Protein AF-V4CL55-F1 (afdb_monomer_lite)

pLDDT: mean 70.73, std 18.71, range [31.62, 97.62]

Secondary structure (DSSP, 8-state):
--------------------------------------------------HHHHHHHHHHHHHHHHHHHHHHHHHHHHHHHHHHHHHHHHHHHHHHHS---------S---HHHHHHHHHHHHHHHHHHHHTT-S-----------------------B-TTS-B--GGGS-SS-PPPHHHHHTTTSTT----GGG--HHHHHHHHHHHHT-TTS-HHHHHHHHHHHHHH-

Foldseek 3Di:
DDDDDDDDDDDDDDDDDDDDDDDDDDDDDDDDDDDDDDPDDPPPPPVPCDPVNVVVVVVVVVVVVVVVVVVVVVVVVVVVVVVVVVVVVVVVVVCVVPPDPPVPPPPPDDDPVNVVVVVVVVVVVVVVCVVVVVDDDDDDDDDDDDDDDDDDDPDPQPCDPVNDGQDPVNPPPDPDDALVNQCCVVPVVDPDDPVRQDPVSRVVSLVSVLPDPPDDPVRNVVSVVVVVVVD

Sequence (231 aa):
MPPKGRQNKRETSEVVEVSECSDDSLIVPLELEISIEDTENFVDDDDEITEEDMAAEIERNQIDVEHLQKQMRKSNLKKELMECRKRLEEMKILASTKGMPTISNVKSGLKLTDLRKMSQLGAEVDNRMTSIGLVDSDSDSDVSMSFEKDRSKTRPRISTKSGINARSSDMVVCPRRWPHASLHFQHASKNYNFADLPLNLFVAGELKILSNSETLSVERDGRLALLKKIV

Structure (mmCIF, N/CA/C/O backbone):
data_AF-V4CL55-F1
#
_entry.id   AF-V4CL55-F1
#
loop_
_atom_site.group_PDB
_atom_site.id
_atom_site.type_symbol
_atom_site.label_atom_id
_atom_site.label_alt_id
_atom_site.label_comp_id
_atom_site.label_asym_id
_atom_site.label_entity_id
_atom_site.label_seq_id
_atom_site.pdbx_PDB_ins_code
_atom_site.Cartn_x
_atom_site.Cartn_y
_atom_site.Cartn_z
_atom_site.occupancy
_atom_site.B_iso_or_equiv
_atom_site.auth_seq_id
_atom_site.auth_comp_id
_atom_site.auth_asym_id
_atom_site.auth_atom_id
_atom_site.pdbx_PDB_model_num
ATOM 1 N N . MET A 1 1 ? 21.971 17.738 58.416 1.00 40.00 1 MET A N 1
ATOM 2 C CA . MET A 1 1 ? 23.414 17.705 58.077 1.00 40.00 1 MET A CA 1
ATOM 3 C C . MET A 1 1 ? 23.597 16.929 56.772 1.00 40.00 1 MET A C 1
ATOM 5 O O . MET A 1 1 ? 22.914 15.923 56.626 1.00 40.00 1 MET A O 1
ATOM 9 N N . PRO A 1 2 ? 24.428 17.410 55.826 1.00 61.81 2 PRO A N 1
ATOM 10 C CA . PRO A 1 2 ? 24.608 16.854 54.476 1.00 61.81 2 PRO A CA 1
ATOM 11 C C . PRO A 1 2 ? 25.798 15.870 54.396 1.00 61.81 2 PRO A C 1
ATOM 13 O O . PRO A 1 2 ? 26.562 15.761 55.354 1.00 61.81 2 PRO A O 1
ATOM 16 N N . PRO A 1 3 ? 26.045 15.273 53.216 1.00 61.25 3 PRO A N 1
ATOM 17 C CA . PRO A 1 3 ? 27.381 15.362 52.606 1.00 61.25 3 PRO A CA 1
ATOM 18 C C . PRO A 1 3 ? 27.257 15.871 51.153 1.00 61.25 3 PRO A C 1
ATOM 20 O O . PRO A 1 3 ? 26.409 15.420 50.396 1.00 61.25 3 PRO A O 1
ATOM 23 N N . LYS A 1 4 ? 27.882 16.988 50.762 1.00 58.53 4 LYS A N 1
ATOM 24 C CA . LYS A 1 4 ? 29.298 17.191 50.387 1.00 58.53 4 LYS A CA 1
ATOM 25 C C . LYS A 1 4 ? 29.825 16.234 49.300 1.00 58.53 4 LYS A C 1
ATOM 27 O O . LYS A 1 4 ? 30.304 15.154 49.608 1.00 58.53 4 LYS A O 1
ATOM 32 N N . GLY A 1 5 ? 29.903 16.769 48.075 1.00 48.84 5 GLY A N 1
ATOM 33 C CA . GLY A 1 5 ? 31.139 16.768 47.283 1.00 48.84 5 GLY A CA 1
ATOM 34 C C . GLY A 1 5 ? 31.218 15.822 46.081 1.00 48.84 5 GLY A C 1
ATOM 35 O O . GLY A 1 5 ? 31.372 14.621 46.251 1.00 48.84 5 GLY A O 1
ATOM 36 N N . ARG A 1 6 ? 31.316 16.396 44.874 1.00 52.66 6 ARG A N 1
ATOM 37 C CA . ARG A 1 6 ? 32.559 16.368 44.076 1.00 52.66 6 ARG A CA 1
ATOM 38 C C . ARG A 1 6 ? 32.459 17.289 42.855 1.00 52.66 6 ARG A C 1
ATOM 40 O O . ARG A 1 6 ? 31.541 17.188 42.053 1.00 52.66 6 ARG A O 1
ATOM 47 N N . GLN A 1 7 ? 33.432 18.192 42.768 1.00 54.50 7 GLN A N 1
ATOM 48 C CA . GLN A 1 7 ? 33.797 18.962 41.582 1.00 54.50 7 GLN A CA 1
ATOM 49 C C . GLN A 1 7 ? 34.839 18.179 40.772 1.00 54.50 7 GLN A C 1
ATOM 51 O O . GLN A 1 7 ? 35.599 17.432 41.378 1.00 54.50 7 GLN A O 1
ATOM 56 N N . ASN A 1 8 ? 34.894 18.427 39.460 1.00 46.16 8 ASN A N 1
ATOM 57 C CA . ASN A 1 8 ? 36.057 18.395 38.547 1.00 46.16 8 ASN A CA 1
ATOM 58 C C . ASN A 1 8 ? 35.574 19.153 37.278 1.00 46.16 8 ASN A C 1
ATOM 60 O O . ASN A 1 8 ? 34.520 18.800 36.763 1.00 46.16 8 ASN A O 1
ATOM 64 N N . LYS A 1 9 ? 36.057 20.354 36.888 1.00 47.28 9 LYS A N 1
ATOM 65 C CA . LYS A 1 9 ? 37.352 20.730 36.251 1.00 47.28 9 LYS A CA 1
ATOM 66 C C . LYS A 1 9 ? 37.762 19.739 35.152 1.00 47.28 9 LYS A C 1
ATOM 68 O O . LYS A 1 9 ? 37.779 18.557 35.453 1.00 47.28 9 LYS A O 1
ATOM 73 N N . ARG A 1 10 ? 38.211 20.084 33.942 1.00 49.34 10 ARG A N 1
ATOM 74 C CA . ARG A 1 10 ? 38.371 21.261 33.043 1.00 49.34 10 ARG A CA 1
ATOM 75 C C . ARG A 1 10 ? 39.036 20.639 31.786 1.00 49.34 10 ARG A C 1
ATOM 77 O O . ARG A 1 10 ? 39.814 19.724 32.001 1.00 49.34 10 ARG A O 1
ATOM 84 N N . GLU A 1 11 ? 38.790 21.149 30.576 1.00 51.47 11 GLU A N 1
ATOM 85 C CA . GLU A 1 11 ? 39.685 21.162 29.375 1.00 51.47 11 GLU A CA 1
ATOM 86 C C . GLU A 1 11 ? 38.801 21.580 28.172 1.00 51.47 11 GLU A C 1
ATOM 88 O O . GLU A 1 11 ? 37.783 20.937 27.944 1.00 51.47 11 GLU A O 1
ATOM 93 N N . THR A 1 12 ? 38.855 22.773 27.555 1.00 49.53 12 THR A N 1
ATOM 94 C CA . THR A 1 12 ? 39.870 23.523 26.764 1.00 49.53 12 THR A CA 1
ATOM 95 C C . THR A 1 12 ? 40.321 22.871 25.455 1.00 49.53 12 THR A C 1
ATOM 97 O O . THR A 1 12 ? 41.235 22.056 25.467 1.00 49.53 12 THR A O 1
ATOM 100 N N . SER A 1 13 ? 39.741 23.325 24.337 1.00 49.62 13 SER A N 1
ATOM 101 C CA . SER A 1 13 ? 40.348 23.531 22.996 1.00 49.62 13 SER A CA 1
ATOM 102 C C . SER A 1 13 ? 39.326 24.409 22.234 1.00 49.62 13 SER A C 1
ATOM 104 O O . SER A 1 13 ? 38.168 24.014 22.159 1.00 49.62 13 SER A O 1
ATOM 106 N N . GLU A 1 14 ? 39.509 25.686 21.885 1.00 51.66 14 GLU A N 1
ATOM 107 C CA . GLU A 1 14 ? 40.560 26.394 21.127 1.00 51.66 14 GLU A CA 1
ATOM 108 C C . GLU A 1 14 ? 40.699 25.925 19.671 1.00 51.66 14 GLU A C 1
ATOM 110 O O . GLU A 1 14 ? 41.381 24.941 19.433 1.00 51.66 14 GLU A O 1
ATOM 115 N N . VAL A 1 15 ? 40.046 26.661 18.754 1.00 50.16 15 VAL A N 1
ATOM 116 C CA . VAL A 1 15 ? 40.362 26.949 17.328 1.00 50.16 15 VAL A CA 1
ATOM 117 C C . VAL A 1 15 ? 39.451 28.158 16.995 1.00 50.16 15 VAL A C 1
ATOM 119 O O . VAL A 1 15 ? 38.238 28.018 17.121 1.00 50.16 15 VAL A O 1
ATOM 122 N N . VAL A 1 16 ? 39.849 29.433 16.884 1.00 50.44 16 VAL A N 1
ATOM 123 C CA . VAL A 1 16 ? 40.831 30.160 16.044 1.00 50.44 16 VAL A CA 1
ATOM 124 C C . VAL A 1 16 ? 40.610 29.991 14.541 1.00 50.44 16 VAL A C 1
ATOM 126 O O . VAL A 1 16 ? 41.063 29.008 13.984 1.00 50.44 16 VAL A O 1
ATOM 129 N N . GLU A 1 17 ? 39.966 30.991 13.929 1.00 47.25 17 GLU A N 1
ATOM 130 C CA . GLU A 1 17 ? 40.083 31.486 12.535 1.00 47.25 17 GLU A CA 1
ATOM 131 C C . GLU A 1 17 ? 39.076 32.660 12.459 1.00 47.25 17 GLU A C 1
ATOM 133 O O . GLU A 1 17 ? 37.884 32.448 12.655 1.00 47.25 17 GLU A O 1
ATOM 138 N N . VAL A 1 18 ? 39.406 33.959 12.482 1.00 45.56 18 VAL A N 1
ATOM 139 C CA . VAL A 1 18 ? 40.328 34.815 11.707 1.00 45.56 18 VAL A CA 1
ATOM 140 C C . VAL A 1 18 ? 40.128 34.696 10.197 1.00 45.56 18 VAL A C 1
ATOM 142 O O . VAL A 1 18 ? 40.690 33.804 9.580 1.00 45.56 18 VAL A O 1
ATOM 145 N N . SER A 1 19 ? 39.402 35.645 9.595 1.00 49.47 19 SER A N 1
ATOM 146 C CA . SER A 1 19 ? 39.993 36.652 8.692 1.00 49.47 19 SER A CA 1
ATOM 147 C C . SER A 1 19 ? 38.896 37.391 7.909 1.00 49.47 19 SER A C 1
ATOM 149 O O . SER A 1 19 ? 38.370 36.896 6.916 1.00 49.47 19 SER A O 1
ATOM 151 N N . GLU A 1 20 ? 38.561 38.596 8.370 1.00 53.84 20 GLU A N 1
ATOM 152 C CA . GLU A 1 20 ? 38.035 39.665 7.521 1.00 53.84 20 GLU A CA 1
ATOM 153 C C . GLU A 1 20 ? 39.230 40.542 7.135 1.00 53.84 20 GLU A C 1
ATOM 155 O O . GLU A 1 20 ? 39.891 41.078 8.021 1.00 53.84 20 GLU A O 1
ATOM 160 N N . CYS A 1 21 ? 39.507 40.674 5.838 1.00 41.69 21 CYS A N 1
ATOM 161 C CA . CYS A 1 21 ? 40.297 41.764 5.259 1.00 41.69 21 CYS A CA 1
ATOM 162 C C . CYS A 1 21 ? 40.002 41.815 3.753 1.00 41.69 21 CYS A C 1
ATOM 164 O O . CYS A 1 21 ? 40.531 41.026 2.974 1.00 41.69 21 CYS A O 1
ATOM 166 N N . SER A 1 22 ? 39.103 42.715 3.356 1.00 45.44 22 SER A N 1
ATOM 167 C CA . SER A 1 22 ? 38.995 43.183 1.973 1.00 45.44 22 SER A CA 1
ATOM 168 C C . SER A 1 22 ? 39.848 44.438 1.864 1.00 45.44 22 SER A C 1
ATOM 170 O O . SER A 1 22 ? 39.441 45.479 2.371 1.00 45.44 22 SER A O 1
ATOM 172 N N . ASP A 1 23 ? 41.019 44.316 1.244 1.00 52.09 23 ASP A N 1
ATOM 173 C CA . ASP A 1 23 ? 41.829 45.460 0.837 1.00 52.09 23 ASP A CA 1
ATOM 174 C C . ASP A 1 23 ? 41.742 45.627 -0.680 1.00 52.09 23 ASP A C 1
ATOM 176 O O . ASP A 1 23 ? 42.207 44.800 -1.466 1.00 52.09 23 ASP A O 1
ATOM 180 N N . ASP A 1 24 ? 41.115 46.739 -1.050 1.00 54.75 24 ASP A N 1
ATOM 181 C CA . ASP A 1 24 ? 41.281 47.440 -2.313 1.00 54.75 24 ASP A CA 1
ATOM 182 C C . ASP A 1 24 ? 42.769 47.729 -2.546 1.00 54.75 24 ASP A C 1
ATOM 184 O O . ASP A 1 24 ? 43.415 48.411 -1.747 1.00 54.75 24 ASP A O 1
ATOM 188 N N . SER A 1 25 ? 43.327 47.290 -3.673 1.00 51.84 25 SER A N 1
ATOM 189 C CA . SER A 1 25 ? 44.433 48.022 -4.302 1.00 51.84 25 SER A CA 1
ATOM 190 C C . SER A 1 25 ? 44.642 47.651 -5.772 1.00 51.84 25 SER A C 1
ATOM 192 O O . SER A 1 25 ? 45.137 46.587 -6.118 1.00 51.84 25 SER A O 1
ATOM 194 N N . LEU A 1 26 ? 44.323 48.639 -6.609 1.00 46.84 26 LEU A N 1
ATOM 195 C CA . LEU A 1 26 ? 45.197 49.219 -7.633 1.00 46.84 26 LEU A CA 1
ATOM 196 C C . LEU A 1 26 ? 45.620 48.362 -8.841 1.00 46.84 26 LEU A C 1
ATOM 198 O O . LEU A 1 26 ? 46.564 47.581 -8.831 1.00 46.84 26 LEU A O 1
ATOM 202 N N . ILE A 1 27 ? 44.961 48.718 -9.943 1.00 49.34 27 ILE A N 1
ATOM 203 C CA . ILE A 1 27 ? 45.438 48.807 -11.328 1.00 49.34 27 ILE A CA 1
ATOM 204 C C . ILE A 1 27 ? 46.953 49.059 -11.445 1.00 49.34 27 ILE A C 1
ATOM 206 O O . ILE A 1 27 ? 47.440 50.090 -10.980 1.00 49.34 27 ILE A O 1
ATOM 210 N N . VAL A 1 28 ? 47.636 48.218 -12.231 1.00 53.41 28 VAL A N 1
ATOM 211 C CA . VAL A 1 28 ? 48.744 48.620 -13.119 1.00 53.41 28 VAL A CA 1
ATOM 212 C C . VAL A 1 28 ? 48.663 47.782 -14.407 1.00 53.41 28 VAL A C 1
ATOM 214 O O . VAL A 1 28 ? 48.664 46.555 -14.313 1.00 53.41 28 VAL A O 1
ATOM 217 N N . PRO A 1 29 ? 48.598 48.388 -15.606 1.00 54.34 29 PRO A N 1
ATOM 218 C CA . PRO A 1 29 ? 48.803 47.677 -16.859 1.00 54.34 29 PRO A CA 1
ATOM 219 C C . PRO A 1 29 ? 50.303 47.654 -17.172 1.00 54.34 29 PRO A C 1
ATOM 221 O O . PRO A 1 29 ? 50.930 48.708 -17.275 1.00 54.34 29 PRO A O 1
ATOM 224 N N . LEU A 1 30 ? 50.887 46.464 -17.313 1.00 46.44 30 LEU A N 1
ATOM 225 C CA . LEU A 1 30 ? 52.222 46.312 -17.886 1.00 46.44 30 LEU A CA 1
ATOM 226 C C . LEU A 1 30 ? 52.115 45.520 -19.182 1.00 46.44 30 LEU A C 1
ATOM 228 O O . LEU A 1 30 ? 51.658 44.378 -19.209 1.00 46.44 30 LEU A O 1
ATOM 232 N N . GLU A 1 31 ? 52.499 46.212 -20.246 1.00 55.84 31 GLU A N 1
ATOM 233 C CA . GLU A 1 31 ? 52.653 45.734 -21.608 1.00 55.84 31 GLU A CA 1
ATOM 234 C C . GLU A 1 31 ? 53.644 44.566 -21.623 1.00 55.84 31 GLU A C 1
ATOM 236 O O . GLU A 1 31 ? 54.791 44.692 -21.194 1.00 55.84 31 GLU A O 1
ATOM 241 N N . LEU A 1 32 ? 53.175 43.413 -22.092 1.00 46.00 32 LEU A N 1
ATOM 242 C CA . LEU A 1 32 ? 53.996 42.244 -22.365 1.00 46.00 32 LEU A CA 1
ATOM 243 C C . LEU A 1 32 ? 54.137 42.156 -23.884 1.00 46.00 32 LEU A C 1
ATOM 245 O O . LEU A 1 32 ? 53.212 41.746 -24.584 1.00 46.00 32 LEU A O 1
ATOM 249 N N . GLU A 1 33 ? 55.286 42.604 -24.385 1.00 54.94 33 GLU A N 1
ATOM 250 C CA . GLU A 1 33 ? 55.737 42.334 -25.747 1.00 54.94 33 GLU A CA 1
ATOM 251 C C . GLU A 1 33 ? 55.978 40.824 -25.877 1.00 54.94 33 GLU A C 1
ATOM 253 O O . GLU A 1 33 ? 56.924 40.271 -25.314 1.00 54.94 33 GLU A O 1
ATOM 258 N N . ILE A 1 34 ? 55.079 40.138 -26.583 1.00 48.50 34 ILE A N 1
ATOM 259 C CA . ILE A 1 34 ? 55.207 38.716 -26.900 1.00 48.50 34 ILE A CA 1
ATOM 260 C C . ILE A 1 34 ? 55.920 38.619 -28.250 1.00 48.50 34 ILE A C 1
ATOM 262 O O . ILE A 1 34 ? 55.371 38.995 -29.285 1.00 48.50 34 ILE A O 1
ATOM 266 N N . SER A 1 35 ? 57.158 38.127 -28.213 1.00 49.66 35 SER A N 1
ATOM 267 C CA . SER A 1 35 ? 57.931 37.703 -29.380 1.00 49.66 35 SER A CA 1
ATOM 268 C C . SER A 1 35 ? 57.230 36.511 -30.034 1.00 49.66 35 SER A C 1
ATOM 270 O O . SER A 1 35 ? 57.118 35.450 -29.424 1.00 49.66 35 SER A O 1
ATOM 272 N N . ILE A 1 36 ? 56.733 36.698 -31.256 1.00 54.75 36 ILE A N 1
ATOM 273 C CA . ILE A 1 36 ? 56.134 35.649 -32.086 1.00 54.75 36 ILE A CA 1
ATOM 274 C C . ILE A 1 36 ? 57.216 35.184 -33.047 1.00 54.75 36 ILE A C 1
ATOM 276 O O . ILE A 1 36 ? 57.420 35.826 -34.066 1.00 54.75 36 ILE A O 1
ATOM 280 N N . GLU A 1 37 ? 57.912 34.105 -32.718 1.00 54.78 37 GLU A N 1
ATOM 281 C CA . GLU A 1 37 ? 58.692 33.311 -33.670 1.00 54.78 37 GLU A CA 1
ATOM 282 C C . GLU A 1 37 ? 59.095 32.025 -32.951 1.00 54.78 37 GLU A C 1
ATOM 284 O O . GLU A 1 37 ? 60.085 31.994 -32.237 1.00 54.78 37 GLU A O 1
ATOM 289 N N . ASP A 1 38 ? 58.216 31.026 -33.038 1.00 55.34 38 ASP A N 1
ATOM 290 C CA . ASP A 1 38 ? 58.556 29.604 -33.144 1.00 55.34 38 ASP A CA 1
ATOM 291 C C . ASP A 1 38 ? 57.260 28.858 -33.487 1.00 55.34 38 ASP A C 1
ATOM 293 O O . ASP A 1 38 ? 56.493 28.386 -32.649 1.00 55.34 38 ASP A O 1
ATOM 297 N N . THR A 1 39 ? 56.971 28.846 -34.788 1.00 54.78 39 THR A N 1
ATOM 298 C CA . THR A 1 39 ? 56.008 27.953 -35.429 1.00 54.78 39 THR A CA 1
ATOM 299 C C . THR A 1 39 ? 56.579 26.537 -35.418 1.00 54.78 39 THR A C 1
ATOM 301 O O . THR A 1 39 ? 57.117 26.073 -36.424 1.00 54.78 39 THR A O 1
ATOM 304 N N . GLU A 1 40 ? 56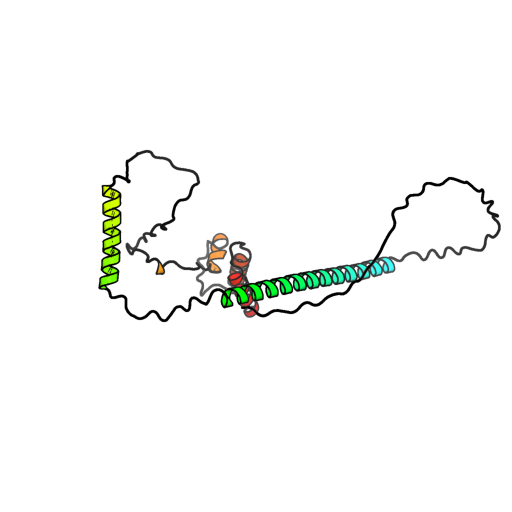.492 25.853 -34.282 1.00 54.91 40 GLU A N 1
ATOM 305 C CA . GLU A 1 40 ? 56.680 24.407 -34.234 1.00 54.91 40 GLU A CA 1
ATOM 306 C C . GLU A 1 40 ? 55.315 23.723 -34.342 1.00 54.91 40 GLU A C 1
ATOM 308 O O . GLU A 1 40 ? 54.426 23.942 -33.523 1.00 54.91 40 GLU A O 1
ATOM 313 N N . ASN A 1 41 ? 55.166 22.954 -35.427 1.00 53.16 41 ASN A N 1
ATOM 314 C CA . ASN A 1 41 ? 54.109 21.994 -35.742 1.00 53.16 41 ASN A CA 1
ATOM 315 C C . ASN A 1 41 ? 53.199 21.620 -34.558 1.00 53.16 41 ASN A C 1
ATOM 317 O O . ASN A 1 41 ? 53.443 20.629 -33.868 1.00 53.16 41 ASN A O 1
ATOM 321 N N . PHE A 1 42 ? 52.082 22.331 -34.416 1.00 46.34 42 PHE A N 1
ATOM 322 C CA . PHE A 1 42 ? 50.882 21.703 -33.886 1.00 46.34 42 PHE A CA 1
ATOM 323 C C . PHE A 1 42 ? 50.405 20.746 -34.972 1.00 46.34 42 PHE A C 1
ATOM 325 O O . PHE A 1 42 ? 49.822 21.143 -35.980 1.00 46.34 42 PHE A O 1
ATOM 332 N N . VAL A 1 43 ? 50.771 19.476 -34.817 1.00 55.94 43 VAL A N 1
ATOM 333 C CA . VAL A 1 43 ? 49.940 18.413 -35.360 1.00 55.94 43 VAL A CA 1
ATOM 334 C C . VAL A 1 43 ? 48.645 18.559 -34.576 1.00 55.94 43 VAL A C 1
ATOM 336 O O . VAL A 1 43 ? 48.594 18.210 -33.399 1.00 55.94 43 VAL A O 1
ATOM 339 N N . ASP A 1 44 ? 47.654 19.201 -35.190 1.00 57.78 44 ASP A N 1
ATOM 340 C CA . ASP A 1 44 ? 46.267 19.078 -34.768 1.00 57.78 44 ASP A CA 1
ATOM 341 C C . ASP A 1 44 ? 45.902 17.605 -35.000 1.00 57.78 44 ASP A C 1
ATOM 343 O O . ASP A 1 44 ? 45.304 17.234 -36.010 1.00 57.78 44 ASP A O 1
ATOM 347 N N . ASP A 1 45 ? 46.349 16.740 -34.084 1.00 59.88 45 ASP A N 1
ATOM 348 C CA . ASP A 1 45 ? 45.724 15.454 -33.816 1.00 59.88 45 ASP A CA 1
ATOM 349 C C . ASP A 1 45 ? 44.364 15.797 -33.189 1.00 59.88 45 ASP A C 1
ATOM 351 O O . ASP A 1 45 ? 44.129 15.640 -31.990 1.00 59.88 45 ASP A O 1
ATOM 355 N N . ASP A 1 46 ? 43.481 16.366 -34.015 1.00 62.88 46 ASP A N 1
ATOM 356 C CA . ASP A 1 46 ? 42.044 16.361 -33.806 1.00 62.88 46 ASP A CA 1
ATOM 357 C C . ASP A 1 46 ? 41.640 14.885 -33.874 1.00 62.88 46 ASP A C 1
ATOM 359 O O . ASP A 1 46 ? 41.170 14.388 -34.901 1.00 62.88 46 ASP A O 1
ATOM 363 N N . ASP A 1 47 ? 41.907 14.159 -32.785 1.00 66.94 47 ASP A N 1
ATOM 364 C CA . ASP A 1 47 ? 41.316 12.862 -32.509 1.00 66.94 47 ASP A CA 1
ATOM 365 C C . ASP A 1 47 ? 39.804 13.091 -32.549 1.00 66.94 47 ASP A C 1
ATOM 367 O O . ASP A 1 47 ? 39.191 13.603 -31.607 1.00 66.94 47 ASP A O 1
ATOM 371 N N . GLU A 1 48 ? 39.221 12.814 -33.714 1.00 74.88 48 GLU A N 1
ATOM 372 C CA . GLU A 1 48 ? 37.800 12.940 -33.977 1.00 74.88 48 GLU A CA 1
ATOM 373 C C . GLU A 1 48 ? 37.084 12.104 -32.917 1.00 74.88 48 GLU A C 1
ATOM 375 O O . GLU A 1 48 ? 37.159 10.876 -32.947 1.00 74.88 48 GLU A O 1
ATOM 380 N N . ILE A 1 49 ? 36.457 12.774 -31.937 1.00 72.25 49 ILE A N 1
ATOM 381 C CA . ILE A 1 49 ? 35.713 12.117 -30.858 1.00 72.25 49 ILE A CA 1
ATOM 382 C C . ILE A 1 49 ? 34.710 11.195 -31.527 1.00 72.25 49 ILE A C 1
ATOM 384 O O . ILE A 1 49 ? 33.734 11.640 -32.143 1.00 72.25 49 ILE A O 1
ATOM 388 N N . THR A 1 50 ? 34.981 9.901 -31.434 1.00 83.06 50 THR A N 1
ATOM 389 C CA . THR A 1 50 ? 34.185 8.925 -32.148 1.00 83.06 50 THR A CA 1
ATOM 390 C C . THR A 1 50 ? 32.826 8.808 -31.467 1.00 83.06 50 THR A C 1
ATOM 392 O O . THR A 1 50 ? 32.651 9.082 -30.276 1.00 83.06 50 THR A O 1
ATOM 395 N N . GLU A 1 51 ? 31.820 8.372 -32.221 1.00 81.75 51 GLU A N 1
ATOM 396 C CA . GLU A 1 51 ? 30.508 8.045 -31.652 1.00 81.75 51 GLU A CA 1
ATOM 397 C C . GLU A 1 51 ? 30.620 7.005 -30.518 1.00 81.75 51 GLU A C 1
ATOM 399 O O . GLU A 1 51 ? 29.830 7.016 -29.572 1.00 81.75 51 GLU A O 1
ATOM 404 N N . GLU A 1 52 ? 31.653 6.159 -30.571 1.00 85.00 52 GLU A N 1
ATOM 405 C C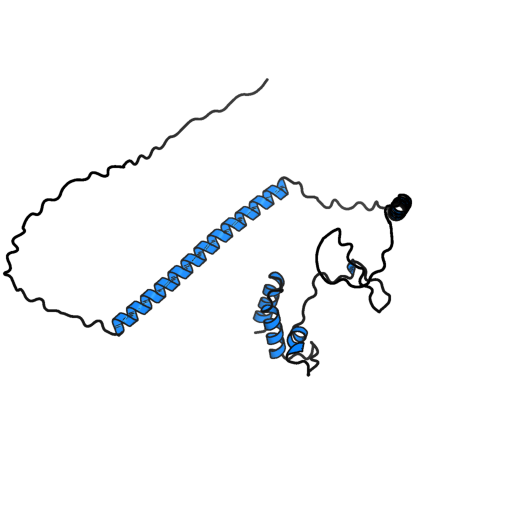A . GLU A 1 52 ? 31.983 5.169 -29.550 1.00 85.00 52 GLU A CA 1
ATOM 406 C C . GLU A 1 52 ? 32.462 5.812 -28.236 1.00 85.00 52 GLU A C 1
ATOM 408 O O . GLU A 1 52 ? 32.004 5.410 -27.164 1.00 85.00 52 GLU A O 1
ATOM 413 N N . ASP A 1 53 ? 33.282 6.866 -28.297 1.00 87.75 53 ASP A N 1
ATOM 414 C CA . ASP A 1 53 ? 33.743 7.600 -27.109 1.00 87.75 53 ASP A CA 1
ATOM 415 C C . ASP A 1 53 ? 32.587 8.317 -26.400 1.00 87.75 53 ASP A C 1
ATOM 417 O O . ASP A 1 53 ? 32.471 8.276 -25.171 1.00 87.75 53 ASP A O 1
ATOM 421 N N . MET A 1 54 ? 31.669 8.912 -27.171 1.00 89.44 54 MET A N 1
ATOM 422 C CA . MET A 1 54 ? 30.457 9.524 -26.615 1.00 89.44 54 MET A CA 1
ATOM 423 C C . MET A 1 54 ? 29.543 8.483 -25.960 1.00 89.44 54 MET A C 1
ATOM 425 O O . MET A 1 54 ? 29.000 8.728 -24.880 1.00 89.44 54 MET A O 1
ATOM 429 N N . ALA A 1 55 ? 29.374 7.312 -26.581 1.00 90.50 55 ALA A N 1
ATOM 430 C CA . ALA A 1 55 ? 28.566 6.233 -26.021 1.00 90.50 55 ALA A CA 1
ATOM 431 C C . ALA A 1 55 ? 29.171 5.678 -24.719 1.00 90.50 55 ALA A C 1
ATOM 433 O O . ALA A 1 55 ? 28.447 5.491 -23.736 1.00 90.50 55 ALA A O 1
ATOM 434 N N . ALA A 1 56 ? 30.491 5.478 -24.681 1.00 92.25 56 ALA A N 1
ATOM 435 C CA . ALA A 1 56 ? 31.201 5.020 -23.490 1.00 92.25 56 ALA A CA 1
ATOM 436 C C . ALA A 1 56 ? 31.087 6.026 -22.331 1.00 92.25 56 ALA A C 1
ATOM 438 O O . ALA A 1 56 ? 30.906 5.633 -21.175 1.00 92.25 56 ALA A O 1
ATOM 439 N N . GLU A 1 57 ? 31.141 7.324 -22.629 1.00 92.06 57 GLU A N 1
ATOM 440 C CA . GLU A 1 57 ? 30.975 8.379 -21.630 1.00 92.06 57 GLU A CA 1
ATOM 441 C C . GLU A 1 57 ? 29.534 8.442 -21.090 1.00 92.06 57 GLU A C 1
ATOM 443 O O . GLU A 1 57 ? 29.321 8.597 -19.884 1.00 92.06 57 GLU A O 1
ATOM 448 N N . ILE A 1 58 ? 28.520 8.241 -21.940 1.00 93.00 58 ILE A N 1
ATOM 449 C CA . ILE A 1 58 ? 27.120 8.131 -21.495 1.00 93.00 58 ILE A CA 1
ATOM 450 C C . ILE A 1 58 ? 26.947 6.933 -20.553 1.00 93.00 58 ILE A C 1
ATOM 452 O O . ILE A 1 58 ? 26.304 7.064 -19.508 1.00 93.00 58 ILE A O 1
ATOM 456 N N . GLU A 1 59 ? 27.539 5.782 -20.878 1.00 93.94 59 GLU A N 1
ATOM 457 C CA . GLU A 1 59 ? 27.447 4.583 -20.041 1.00 93.94 59 GLU A CA 1
ATOM 458 C C . GLU A 1 59 ? 28.105 4.786 -18.668 1.00 93.94 59 GLU A C 1
ATOM 460 O O . GLU A 1 59 ? 27.506 4.452 -17.641 1.00 93.94 59 GLU A O 1
ATOM 465 N N . ARG A 1 60 ? 29.290 5.411 -18.616 1.00 94.19 60 ARG A N 1
ATOM 466 C CA . ARG A 1 60 ? 29.953 5.765 -17.347 1.00 94.19 60 ARG A CA 1
ATOM 467 C C . ARG A 1 60 ? 29.082 6.679 -16.490 1.00 94.19 60 ARG A C 1
ATOM 469 O O . ARG A 1 60 ? 28.849 6.386 -15.316 1.00 94.19 60 ARG A O 1
ATOM 476 N N . ASN A 1 61 ? 28.517 7.723 -17.093 1.00 94.50 61 ASN A N 1
ATOM 477 C CA . ASN A 1 61 ? 27.618 8.643 -16.399 1.00 94.50 61 ASN A CA 1
ATOM 478 C C . ASN A 1 61 ? 26.346 7.939 -15.888 1.00 94.50 61 ASN A C 1
ATOM 480 O O . ASN A 1 61 ? 25.867 8.226 -14.787 1.00 94.50 61 ASN A O 1
ATOM 484 N N . GLN A 1 62 ? 25.816 6.969 -16.638 1.00 96.38 62 GLN A N 1
ATOM 485 C CA . GLN A 1 62 ? 24.673 6.156 -16.215 1.00 96.38 62 GLN A CA 1
ATOM 486 C C . GLN A 1 62 ? 24.993 5.344 -14.947 1.00 96.38 62 GLN A C 1
ATOM 488 O O . GLN A 1 62 ? 24.180 5.295 -14.014 1.00 96.38 62 GLN A O 1
ATOM 493 N N . ILE A 1 63 ? 26.182 4.735 -14.897 1.00 96.50 63 ILE A N 1
ATOM 494 C CA . ILE A 1 63 ? 26.667 3.956 -13.749 1.00 96.50 63 ILE A CA 1
ATOM 495 C C . ILE A 1 63 ? 26.822 4.855 -12.517 1.00 96.50 63 ILE A C 1
ATOM 497 O O . ILE A 1 63 ? 26.373 4.490 -11.424 1.00 96.50 63 ILE A O 1
ATOM 501 N N . ASP A 1 64 ? 27.388 6.050 -12.686 1.00 97.12 64 ASP A N 1
ATOM 502 C CA . ASP A 1 64 ? 27.582 7.005 -11.593 1.00 97.12 64 ASP A CA 1
ATOM 503 C C . ASP A 1 64 ? 26.257 7.500 -11.012 1.00 97.12 64 ASP A C 1
ATOM 505 O O . ASP A 1 64 ? 26.084 7.542 -9.787 1.00 97.12 64 ASP A O 1
ATOM 509 N N . VAL A 1 65 ? 25.271 7.792 -11.866 1.00 97.06 65 VAL A N 1
ATOM 510 C CA . VAL A 1 65 ? 23.915 8.145 -11.426 1.00 97.06 65 VAL A CA 1
ATOM 511 C C . VAL A 1 65 ? 23.290 7.003 -10.628 1.00 97.06 65 VAL A C 1
ATOM 513 O O . VAL A 1 65 ? 22.715 7.236 -9.558 1.00 97.06 65 VAL A O 1
ATOM 516 N N . GLU A 1 66 ? 23.408 5.759 -11.096 1.00 97.12 66 GLU A N 1
ATOM 517 C CA . GLU A 1 66 ? 22.863 4.605 -10.380 1.00 97.12 66 GLU A CA 1
ATOM 518 C C . GLU A 1 66 ? 23.546 4.417 -9.013 1.00 97.12 66 GLU A C 1
ATOM 520 O O . GLU A 1 66 ? 22.884 4.175 -7.993 1.00 97.12 66 GLU A O 1
ATOM 525 N N . HIS A 1 67 ? 24.869 4.575 -8.963 1.00 97.56 67 HIS A N 1
ATOM 526 C CA . HIS A 1 67 ? 25.645 4.502 -7.732 1.00 97.56 67 HIS A CA 1
ATOM 527 C C . HIS A 1 67 ? 25.246 5.606 -6.739 1.00 97.56 67 HIS A C 1
ATOM 529 O O . HIS A 1 67 ? 24.977 5.309 -5.568 1.00 97.56 67 HIS A O 1
ATOM 535 N N . LEU A 1 68 ? 25.103 6.854 -7.194 1.00 97.31 68 LEU A N 1
ATOM 536 C CA . LEU A 1 68 ? 24.636 7.975 -6.373 1.00 97.31 68 LEU A CA 1
ATOM 537 C C . LEU A 1 68 ? 23.221 7.736 -5.834 1.00 97.31 68 LEU A C 1
ATOM 539 O O . LEU A 1 68 ? 22.966 7.935 -4.642 1.00 97.31 68 LEU A O 1
ATOM 543 N N . GLN A 1 69 ? 22.302 7.228 -6.659 1.00 97.00 69 GLN A N 1
ATOM 544 C CA . GLN A 1 69 ? 20.955 6.871 -6.209 1.00 97.00 69 GLN A CA 1
ATOM 545 C C . GLN A 1 69 ? 20.979 5.780 -5.129 1.00 97.00 69 GLN A C 1
ATOM 547 O O . GLN A 1 69 ? 20.263 5.885 -4.125 1.00 97.00 69 GLN A O 1
ATOM 552 N N . LYS A 1 70 ? 21.817 4.746 -5.290 1.00 96.88 70 LYS A N 1
ATOM 553 C CA . LYS A 1 70 ? 22.020 3.703 -4.270 1.00 96.88 70 LYS A CA 1
ATOM 554 C C . LYS A 1 70 ? 22.566 4.298 -2.971 1.00 96.88 70 LYS A C 1
ATOM 556 O O . LYS A 1 70 ? 22.062 3.959 -1.895 1.00 96.88 70 LYS A O 1
ATOM 561 N N . GLN A 1 71 ? 23.535 5.213 -3.046 1.00 96.44 71 GLN A N 1
ATOM 562 C CA . GLN A 1 71 ? 24.070 5.897 -1.867 1.00 96.44 71 GLN A CA 1
ATOM 563 C C . GLN A 1 71 ? 23.013 6.745 -1.152 1.00 96.44 71 GLN A C 1
ATOM 565 O O . GLN A 1 71 ? 22.878 6.642 0.072 1.00 96.44 71 GLN A O 1
ATOM 570 N N . MET A 1 72 ? 22.211 7.517 -1.889 1.00 96.62 72 MET A N 1
ATOM 571 C CA . MET A 1 72 ? 21.124 8.310 -1.307 1.00 96.62 72 MET A CA 1
ATOM 572 C C . MET A 1 72 ? 20.097 7.428 -0.594 1.00 96.62 72 MET A C 1
ATOM 574 O O . MET A 1 72 ? 19.749 7.694 0.559 1.00 96.62 72 MET A O 1
ATOM 578 N N . ARG A 1 73 ? 19.664 6.327 -1.226 1.00 96.06 73 ARG A N 1
ATOM 579 C CA . ARG A 1 73 ? 18.745 5.360 -0.601 1.00 96.06 73 ARG A CA 1
ATOM 580 C C . ARG A 1 73 ? 19.331 4.786 0.688 1.00 96.06 73 ARG A C 1
ATOM 582 O O . ARG A 1 73 ? 18.651 4.771 1.712 1.00 96.06 73 ARG A O 1
ATOM 589 N N . LYS A 1 74 ? 20.601 4.369 0.667 1.00 97.38 74 LYS A N 1
ATOM 590 C CA . LYS A 1 74 ? 21.306 3.840 1.847 1.00 97.38 74 LYS A CA 1
ATOM 591 C C . LYS A 1 74 ? 21.388 4.870 2.978 1.00 97.38 74 LYS A C 1
ATOM 593 O O . LYS A 1 74 ? 21.181 4.516 4.138 1.00 97.38 74 LYS A O 1
ATOM 598 N N . SER A 1 75 ? 21.672 6.131 2.653 1.00 96.31 75 SER A N 1
ATOM 599 C CA . SER A 1 75 ? 21.725 7.230 3.624 1.00 96.31 75 SER A CA 1
ATOM 600 C C . SER A 1 75 ? 20.358 7.485 4.270 1.00 96.31 75 SER A C 1
ATOM 602 O O . SER A 1 75 ? 20.265 7.576 5.495 1.00 96.31 75 SER A O 1
ATOM 604 N N . ASN A 1 76 ? 19.284 7.502 3.475 1.00 96.81 76 ASN A N 1
ATOM 605 C CA . ASN A 1 76 ? 17.918 7.690 3.973 1.00 96.81 76 ASN A CA 1
ATOM 606 C C . ASN A 1 76 ? 17.474 6.537 4.882 1.00 96.81 76 ASN A C 1
ATOM 608 O O . ASN A 1 76 ? 17.056 6.781 6.011 1.00 96.81 76 ASN A O 1
ATOM 612 N N . LEU A 1 77 ? 17.691 5.288 4.458 1.00 97.12 77 LEU A N 1
ATOM 613 C CA . LEU A 1 77 ? 17.423 4.100 5.277 1.00 97.12 77 LEU A CA 1
ATOM 614 C C . LEU A 1 77 ? 18.187 4.136 6.610 1.00 97.12 77 LEU A C 1
ATOM 616 O O . LEU A 1 77 ? 17.646 3.781 7.657 1.00 97.12 77 LEU A O 1
ATOM 620 N N . LYS A 1 78 ? 19.444 4.600 6.604 1.00 97.62 78 LYS A N 1
ATOM 621 C CA . LYS A 1 78 ? 20.241 4.755 7.830 1.00 97.62 78 LYS A CA 1
ATOM 622 C C . LYS A 1 78 ? 19.636 5.801 8.773 1.00 97.62 78 LYS A C 1
ATOM 624 O O . LYS A 1 78 ? 19.624 5.573 9.983 1.00 97.62 78 LYS A O 1
ATOM 629 N N . LYS A 1 79 ? 19.135 6.923 8.243 1.00 97.00 79 LYS A N 1
ATOM 630 C CA . LYS A 1 79 ? 18.452 7.964 9.033 1.00 97.00 79 LYS A CA 1
ATOM 631 C C . LYS A 1 79 ? 17.156 7.435 9.652 1.00 97.00 79 LYS A C 1
ATOM 633 O O . LYS A 1 79 ? 16.982 7.568 10.861 1.00 97.00 79 LYS A O 1
ATOM 638 N N . GLU A 1 80 ? 16.308 6.775 8.866 1.00 96.62 80 GLU A N 1
ATOM 639 C CA . GLU A 1 80 ? 15.052 6.175 9.344 1.00 96.62 80 GLU A CA 1
ATOM 640 C C . GLU A 1 80 ? 15.299 5.131 10.440 1.00 96.62 80 GLU A C 1
ATOM 642 O O . GLU A 1 80 ? 14.646 5.142 11.482 1.00 96.62 80 GLU A O 1
ATOM 647 N N . LEU A 1 81 ? 16.305 4.270 10.262 1.00 97.19 81 LEU A N 1
ATOM 648 C CA . LEU A 1 81 ? 16.669 3.254 11.249 1.00 97.19 81 LEU A CA 1
ATOM 649 C C . LEU A 1 81 ? 17.103 3.888 12.579 1.00 97.19 81 LEU A C 1
ATOM 651 O O . LEU A 1 81 ? 16.682 3.438 13.649 1.00 97.19 81 LEU A O 1
ATOM 655 N N . MET A 1 82 ? 17.917 4.944 12.527 1.00 96.75 82 MET A N 1
ATOM 656 C CA . MET A 1 82 ? 18.326 5.691 13.721 1.00 96.75 82 MET A CA 1
ATOM 657 C C . MET A 1 82 ? 17.129 6.343 14.420 1.00 96.75 82 MET A C 1
ATOM 659 O O . MET A 1 82 ? 17.036 6.300 15.648 1.00 96.75 82 MET A O 1
ATOM 663 N N . GLU A 1 83 ? 16.186 6.890 13.657 1.00 97.31 83 GLU A N 1
ATOM 664 C CA . GLU A 1 83 ? 14.973 7.496 14.199 1.00 97.31 83 GLU A CA 1
ATOM 665 C C . GLU A 1 83 ? 14.049 6.456 14.857 1.00 97.31 83 GLU A C 1
ATOM 667 O O . GLU A 1 83 ? 13.567 6.664 15.971 1.00 97.31 83 GLU A O 1
ATOM 672 N N . CYS A 1 84 ? 13.856 5.292 14.230 1.00 94.56 84 CYS A N 1
ATOM 673 C CA . CYS A 1 84 ? 13.109 4.174 14.811 1.00 94.56 84 CYS A CA 1
ATOM 674 C C . CYS A 1 84 ? 13.749 3.660 16.106 1.00 94.56 84 CYS A C 1
ATOM 676 O O . CYS A 1 84 ? 13.038 3.416 17.081 1.00 94.56 84 CYS A O 1
ATOM 678 N N . ARG A 1 85 ? 15.082 3.532 16.148 1.00 96.38 85 ARG A N 1
ATOM 679 C CA . ARG A 1 85 ? 15.804 3.156 17.376 1.00 96.38 85 ARG A CA 1
ATOM 680 C C . ARG A 1 85 ? 15.585 4.172 18.492 1.00 96.38 85 ARG A C 1
ATOM 682 O O . ARG A 1 85 ? 15.334 3.771 19.624 1.00 96.38 85 ARG A O 1
ATOM 689 N N . LYS A 1 86 ? 15.621 5.468 18.170 1.00 97.25 86 LYS A N 1
ATOM 690 C CA . LYS A 1 86 ? 15.34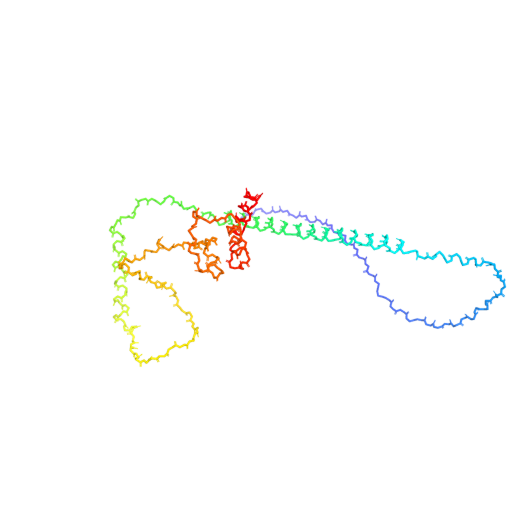4 6.541 19.133 1.00 97.25 86 LYS A CA 1
ATOM 691 C C . LYS A 1 86 ? 13.921 6.438 19.697 1.00 97.25 86 LYS A C 1
ATOM 693 O O . LYS A 1 86 ? 13.761 6.405 20.912 1.00 97.25 86 LYS A O 1
ATOM 698 N N . ARG A 1 87 ? 12.904 6.298 18.835 1.00 94.88 87 ARG A N 1
ATOM 699 C CA . ARG A 1 87 ? 11.493 6.135 19.250 1.00 94.88 87 ARG A CA 1
ATOM 700 C C . ARG A 1 87 ? 11.279 4.904 20.131 1.00 94.88 87 ARG A C 1
ATOM 702 O O . ARG A 1 87 ? 10.496 4.947 21.077 1.00 94.88 87 ARG A O 1
ATOM 709 N N . LEU A 1 88 ? 11.960 3.799 19.823 1.00 94.06 88 LEU A N 1
ATOM 710 C CA . LEU A 1 88 ? 11.880 2.579 20.623 1.00 94.06 88 LEU A CA 1
ATOM 711 C C . LEU A 1 88 ? 12.431 2.805 22.035 1.00 94.06 88 LEU A C 1
ATOM 713 O O . LEU A 1 88 ? 11.801 2.387 23.005 1.00 94.06 88 LEU A O 1
ATOM 717 N N . GLU A 1 89 ? 13.573 3.482 22.153 1.00 93.25 89 GLU A N 1
ATOM 718 C CA . GLU A 1 89 ? 14.165 3.786 23.456 1.00 93.25 89 GLU A CA 1
ATOM 719 C C . GLU A 1 89 ? 13.287 4.760 24.254 1.00 93.25 89 GLU A C 1
ATOM 721 O O . GLU A 1 89 ? 13.035 4.534 25.435 1.00 93.25 89 GLU A O 1
ATOM 726 N N . GLU A 1 90 ? 12.713 5.776 23.603 1.00 92.56 90 GLU A N 1
ATOM 727 C CA . GLU A 1 90 ? 11.732 6.677 24.222 1.00 92.56 90 GLU A CA 1
ATOM 728 C C . GLU A 1 90 ? 10.508 5.912 24.753 1.00 92.56 90 GLU A C 1
ATOM 730 O O . GLU A 1 90 ? 10.106 6.102 25.903 1.00 92.56 90 GLU A O 1
ATOM 735 N N . MET A 1 91 ? 9.940 4.992 23.963 1.00 89.25 91 MET A N 1
ATOM 736 C CA . MET A 1 91 ? 8.827 4.148 24.413 1.00 89.25 91 MET A CA 1
ATOM 737 C C . MET A 1 91 ? 9.216 3.235 25.575 1.00 89.25 91 MET A C 1
ATOM 739 O O . MET A 1 91 ? 8.422 3.043 26.495 1.00 89.25 91 MET A O 1
ATOM 743 N N . LYS A 1 92 ? 10.429 2.682 25.562 1.00 90.69 92 LYS A N 1
ATOM 744 C CA . LYS A 1 92 ? 10.937 1.831 26.640 1.00 90.69 92 LYS A CA 1
ATOM 745 C C . LYS A 1 92 ? 11.097 2.617 27.942 1.00 90.69 92 LYS A C 1
ATOM 747 O O . LYS A 1 92 ? 10.685 2.136 28.997 1.00 90.69 92 LYS A O 1
ATOM 752 N N . ILE A 1 93 ? 11.617 3.843 27.869 1.00 88.12 93 ILE A N 1
ATOM 753 C CA . ILE A 1 93 ? 11.704 4.758 29.015 1.00 88.12 93 ILE A CA 1
ATOM 754 C C . ILE A 1 93 ? 10.298 5.096 29.528 1.00 88.12 93 ILE A C 1
ATOM 756 O O . ILE A 1 93 ? 10.052 5.032 30.734 1.00 88.12 93 ILE A O 1
ATOM 760 N N . LEU A 1 94 ? 9.343 5.393 28.640 1.00 83.56 94 LEU A N 1
ATOM 761 C CA . LEU A 1 94 ? 7.952 5.658 29.023 1.00 83.56 94 LEU A CA 1
ATOM 762 C C . LEU A 1 94 ? 7.291 4.450 29.699 1.00 83.56 94 LEU A C 1
ATOM 764 O O . LEU A 1 94 ? 6.636 4.627 30.720 1.00 83.56 94 LEU A O 1
ATOM 768 N N . ALA A 1 95 ? 7.493 3.235 29.185 1.00 79.44 95 ALA A N 1
ATOM 769 C CA . ALA A 1 95 ? 6.963 2.006 29.780 1.00 79.44 95 ALA A CA 1
ATOM 770 C C . ALA A 1 95 ? 7.601 1.675 31.141 1.00 79.44 95 ALA A C 1
ATOM 772 O O . ALA A 1 95 ? 6.957 1.074 31.998 1.00 79.44 95 ALA A O 1
ATOM 773 N N . SER A 1 96 ? 8.859 2.073 31.354 1.00 79.25 96 SER A N 1
ATOM 774 C CA . SER A 1 96 ? 9.545 1.891 32.637 1.00 79.25 96 SER A CA 1
ATOM 775 C C . SER A 1 96 ? 9.178 2.958 33.675 1.00 79.25 96 SER A C 1
ATOM 777 O O . SER A 1 96 ? 9.259 2.683 34.869 1.00 79.25 96 SER A O 1
ATOM 779 N N . THR A 1 97 ? 8.815 4.174 33.251 1.00 75.88 97 THR A N 1
ATOM 780 C CA . THR A 1 97 ? 8.525 5.314 34.147 1.00 75.88 97 THR A CA 1
ATOM 781 C C . THR A 1 97 ? 7.036 5.464 34.456 1.00 75.88 97 THR A C 1
ATOM 783 O O . THR A 1 97 ? 6.670 5.778 35.587 1.00 75.88 97 THR A O 1
ATOM 786 N N . LYS A 1 98 ? 6.154 5.175 33.492 1.00 62.47 98 LYS A N 1
ATOM 787 C CA . LYS A 1 98 ? 4.732 4.915 33.729 1.00 62.47 98 LYS A CA 1
ATOM 788 C C . LYS A 1 98 ? 4.594 3.418 33.925 1.00 62.47 98 LYS A C 1
ATOM 790 O O . LYS A 1 98 ? 4.454 2.693 32.944 1.00 62.47 98 LYS A O 1
ATOM 795 N N . GLY A 1 99 ? 4.680 2.963 35.176 1.00 53.00 99 GLY A N 1
ATOM 796 C CA . GLY A 1 99 ? 4.455 1.561 35.521 1.00 53.00 99 GLY A CA 1
ATOM 797 C C . GLY A 1 99 ? 3.280 1.007 34.719 1.00 53.00 99 GLY A C 1
ATOM 798 O O . GLY A 1 99 ? 2.234 1.658 34.639 1.00 53.00 99 GLY A O 1
ATOM 799 N N . MET A 1 100 ? 3.497 -0.136 34.057 1.00 49.47 100 MET A N 1
ATOM 800 C CA . MET A 1 100 ? 2.467 -0.816 33.279 1.00 49.47 100 MET A CA 1
ATOM 801 C C . MET A 1 100 ? 1.145 -0.745 34.052 1.00 49.47 100 MET A C 1
ATOM 803 O O . MET A 1 100 ? 1.128 -1.166 35.214 1.00 49.47 100 MET A O 1
ATOM 807 N N . PRO A 1 101 ? 0.024 -0.308 33.447 1.00 49.50 101 PRO A N 1
ATOM 808 C CA . PRO A 1 101 ? -1.256 -0.827 33.872 1.00 49.50 101 PRO A CA 1
ATOM 809 C C . PRO A 1 101 ? -1.199 -2.314 33.527 1.00 49.50 101 PRO A C 1
ATOM 811 O O . PRO A 1 101 ? -1.639 -2.761 32.470 1.00 49.50 101 PRO A O 1
ATOM 814 N N . THR A 1 102 ? -0.574 -3.095 34.408 1.00 47.56 102 THR A N 1
ATOM 815 C CA . THR A 1 102 ? -0.926 -4.487 34.558 1.00 47.56 102 THR A CA 1
ATOM 816 C C . THR A 1 102 ? -2.434 -4.441 34.678 1.00 47.56 102 THR A C 1
ATOM 818 O O . THR A 1 102 ? -2.985 -3.813 35.585 1.00 47.56 102 THR A O 1
ATOM 821 N N . ILE A 1 103 ? -3.111 -5.022 33.689 1.00 53.25 103 ILE A N 1
ATOM 822 C CA . ILE A 1 103 ? -4.492 -5.443 33.840 1.00 53.25 103 ILE A CA 1
ATOM 823 C C . ILE A 1 103 ? -4.401 -6.437 34.988 1.00 53.25 103 ILE A C 1
ATOM 825 O O . ILE A 1 103 ? -4.091 -7.613 34.801 1.00 53.25 103 ILE A O 1
ATOM 829 N N . SER A 1 104 ? -4.474 -5.905 36.205 1.00 46.25 104 SER A N 1
ATOM 830 C CA . SER A 1 104 ? -4.446 -6.676 37.418 1.00 46.25 104 SER A CA 1
ATOM 831 C C . SER A 1 104 ? -5.682 -7.527 37.297 1.00 46.25 104 SER A C 1
ATOM 833 O O . SER A 1 104 ? -6.799 -7.016 37.268 1.00 46.25 104 SER A O 1
ATOM 835 N N . ASN A 1 105 ? -5.418 -8.808 37.044 1.00 48.31 105 ASN A N 1
ATOM 836 C CA . ASN A 1 105 ? -6.278 -9.948 37.265 1.00 48.31 105 ASN A CA 1
ATOM 837 C C . ASN A 1 105 ? -7.593 -9.495 37.903 1.00 48.31 105 ASN A C 1
ATOM 839 O O . ASN A 1 105 ? -7.629 -9.252 39.114 1.00 48.31 105 ASN A O 1
ATOM 843 N N . VAL A 1 106 ? -8.600 -9.234 37.057 1.00 53.03 106 VAL A N 1
ATOM 844 C CA . VAL A 1 106 ? -9.880 -8.672 37.481 1.00 53.03 106 VAL A CA 1
ATOM 845 C C . VAL A 1 106 ? -10.462 -9.691 38.438 1.00 53.03 106 VAL A C 1
ATOM 847 O O . VAL A 1 106 ? -11.025 -10.703 38.025 1.00 53.03 106 VAL A O 1
ATOM 850 N N . LYS A 1 107 ? -10.253 -9.452 39.736 1.00 49.28 107 LYS A N 1
ATOM 851 C CA . LYS A 1 107 ? -10.880 -10.220 40.796 1.00 49.28 107 LYS A CA 1
ATOM 852 C C . LYS A 1 107 ? -12.370 -10.174 40.502 1.00 49.28 107 LYS A C 1
ATOM 854 O O . LYS A 1 107 ? -12.981 -9.107 40.470 1.00 49.28 107 LYS A O 1
ATOM 859 N N . SER A 1 108 ? -12.912 -11.353 40.248 1.00 59.06 108 SER A N 1
ATOM 860 C CA . SER A 1 108 ? -14.319 -11.684 40.092 1.00 59.06 108 SER A CA 1
ATOM 861 C C . SER A 1 108 ? -15.129 -11.207 41.304 1.00 59.06 108 SER A C 1
ATOM 863 O O . SER A 1 108 ? -15.420 -11.981 42.214 1.00 59.06 108 SER A O 1
ATOM 865 N N . GLY A 1 109 ? -15.440 -9.912 41.349 1.00 59.53 109 GLY A N 1
ATOM 866 C CA . GLY A 1 109 ? -16.097 -9.267 42.487 1.00 59.53 109 GLY A CA 1
ATOM 867 C C . GLY A 1 109 ? -17.253 -8.342 42.118 1.00 59.53 109 GLY A C 1
ATOM 868 O O . GLY A 1 109 ? -17.903 -7.830 43.021 1.00 59.53 109 GLY A O 1
ATOM 869 N N . LEU A 1 110 ? -17.547 -8.136 40.831 1.00 60.69 110 LEU A N 1
ATOM 870 C CA . LEU A 1 110 ? -18.750 -7.407 40.429 1.00 60.69 110 LEU A CA 1
ATOM 871 C C . LEU A 1 110 ? -19.935 -8.369 40.464 1.00 60.69 110 LEU A C 1
ATOM 873 O O . LEU A 1 110 ? -20.089 -9.225 39.591 1.00 60.69 110 LEU A O 1
ATOM 877 N N . LYS A 1 111 ? -20.765 -8.252 41.502 1.00 71.69 111 LYS A N 1
ATOM 878 C CA . LYS A 1 111 ? -22.016 -9.005 41.579 1.00 71.69 111 LYS A CA 1
ATOM 879 C C . LYS A 1 111 ? -22.994 -8.417 40.564 1.00 71.69 111 LYS A C 1
ATOM 881 O O . LYS A 1 111 ? -23.063 -7.208 40.366 1.00 71.69 111 LYS A O 1
ATOM 886 N N . LEU A 1 112 ? -23.809 -9.273 39.950 1.00 68.94 112 LEU A N 1
ATOM 887 C CA . LEU A 1 112 ? -24.874 -8.882 39.011 1.00 68.94 112 LEU A CA 1
ATOM 888 C C . LEU A 1 112 ? -25.805 -7.787 39.566 1.00 68.94 112 LEU A C 1
ATOM 890 O O . LEU A 1 112 ? -26.350 -6.985 38.812 1.00 68.94 112 LEU A O 1
ATOM 894 N N . THR A 1 113 ? -25.968 -7.732 40.887 1.00 71.00 113 THR A N 1
ATOM 895 C CA . THR A 1 113 ? -26.727 -6.693 41.590 1.00 71.00 113 THR A CA 1
ATOM 896 C C . THR A 1 113 ? -26.109 -5.305 41.457 1.00 71.00 113 THR A C 1
ATOM 898 O O . THR A 1 113 ? -26.847 -4.330 41.362 1.00 71.00 113 THR A O 1
ATOM 901 N N . ASP A 1 114 ? -24.783 -5.202 41.409 1.00 71.38 114 ASP A N 1
ATOM 902 C CA . ASP A 1 114 ? -24.079 -3.919 41.324 1.00 71.38 114 ASP A CA 1
ATOM 903 C C . ASP A 1 114 ? -24.176 -3.348 39.904 1.00 71.38 114 ASP A C 1
ATOM 905 O O . ASP A 1 114 ? -24.432 -2.158 39.722 1.00 71.38 114 ASP A O 1
ATOM 909 N N . LEU A 1 115 ? -24.134 -4.223 38.894 1.00 65.56 115 LEU A N 1
ATOM 910 C CA . LEU A 1 115 ? -24.401 -3.858 37.498 1.00 65.56 115 LEU A CA 1
ATOM 911 C C . LEU A 1 115 ? -25.847 -3.376 37.292 1.00 65.56 115 LEU A C 1
ATOM 913 O O . LEU A 1 115 ? -26.082 -2.421 36.551 1.00 65.56 115 LEU A O 1
ATOM 917 N N . ARG A 1 116 ? -26.826 -3.988 37.977 1.00 69.25 116 ARG A N 1
ATOM 918 C CA . ARG A 1 116 ? -28.227 -3.526 37.937 1.00 69.25 116 ARG A CA 1
ATOM 919 C C . ARG A 1 116 ? -28.404 -2.158 38.596 1.00 69.25 116 ARG A C 1
ATOM 921 O O . ARG A 1 116 ? -29.117 -1.327 38.043 1.00 69.25 116 ARG A O 1
ATOM 928 N N . LYS A 1 117 ? -27.725 -1.897 39.718 1.00 73.19 117 LYS A N 1
ATOM 929 C CA . LYS A 1 117 ? -27.746 -0.582 40.384 1.00 73.19 117 LYS A CA 1
ATOM 930 C C . LYS A 1 117 ? -27.169 0.521 39.495 1.00 73.19 117 LYS A C 1
ATOM 932 O O . LYS A 1 117 ? -27.733 1.606 39.434 1.00 73.19 117 LYS A O 1
ATOM 937 N N . MET A 1 118 ? -26.103 0.236 38.746 1.00 66.44 118 MET A N 1
ATOM 938 C CA . MET A 1 118 ? -25.541 1.193 37.784 1.00 66.44 118 MET A CA 1
ATOM 939 C C . MET A 1 118 ? -26.507 1.529 36.640 1.00 66.44 118 MET A C 1
ATOM 941 O O . MET A 1 118 ? -26.607 2.687 36.245 1.00 66.44 118 MET A O 1
ATOM 945 N N . SER A 1 119 ? -27.252 0.543 36.128 1.00 67.38 119 SER A N 1
ATOM 946 C CA . SER A 1 119 ? -28.272 0.791 35.100 1.00 67.38 119 SER A CA 1
ATOM 947 C C . SER A 1 119 ? -29.437 1.637 35.623 1.00 67.38 119 SER A C 1
ATOM 949 O O . SER A 1 119 ? -30.000 2.423 34.868 1.00 67.38 119 SER A O 1
ATOM 951 N N . GLN A 1 120 ? -29.802 1.476 36.898 1.00 72.44 120 GLN A N 1
ATOM 952 C CA . GLN A 1 120 ? -30.854 2.269 37.542 1.00 72.44 120 GLN A CA 1
ATOM 953 C C . GLN A 1 120 ? -30.400 3.710 37.795 1.00 72.44 120 GLN A C 1
ATOM 955 O O . GLN A 1 120 ? -31.173 4.633 37.566 1.00 72.44 120 GLN A O 1
ATOM 960 N N . LEU A 1 121 ? -29.130 3.909 38.167 1.00 69.75 121 LEU A N 1
ATOM 961 C CA . LEU A 1 121 ? -28.529 5.239 38.298 1.00 69.75 121 LEU A CA 1
ATOM 962 C C . LEU A 1 121 ? -28.540 6.016 36.976 1.00 69.75 121 LEU A C 1
ATOM 964 O O . LEU A 1 121 ? -28.809 7.211 36.991 1.00 69.75 121 LEU A O 1
ATOM 968 N N . GLY A 1 122 ? -28.302 5.349 35.840 1.00 70.19 122 GLY A N 1
ATOM 969 C CA . GLY A 1 122 ? -28.407 5.983 34.519 1.00 70.19 122 GLY A CA 1
ATOM 970 C C . GLY A 1 122 ? -29.809 6.538 34.253 1.00 70.19 122 GLY A C 1
ATOM 971 O O . GLY A 1 122 ? -29.958 7.716 33.948 1.00 70.19 122 GLY A O 1
ATOM 972 N N . ALA A 1 123 ? -30.840 5.720 34.484 1.00 72.88 123 ALA A N 1
ATOM 973 C CA . ALA A 1 123 ? -32.231 6.142 34.322 1.00 72.88 123 ALA A CA 1
ATOM 974 C C . ALA A 1 123 ? -32.644 7.248 35.313 1.00 72.88 123 ALA A C 1
ATOM 976 O O . ALA A 1 123 ? -33.444 8.116 34.976 1.00 72.88 123 ALA A O 1
ATOM 977 N N . GLU A 1 124 ? -32.101 7.246 36.534 1.00 73.06 124 GLU A N 1
ATOM 978 C CA . GLU A 1 124 ? -32.380 8.298 37.517 1.00 73.06 124 GLU A CA 1
ATOM 979 C C . GLU A 1 124 ? -31.723 9.636 37.143 1.00 73.06 124 GLU A C 1
ATOM 981 O O . GLU A 1 124 ? -32.327 10.690 37.340 1.00 73.06 124 GLU A O 1
ATOM 986 N N . VAL A 1 125 ? -30.521 9.611 36.560 1.00 75.38 125 VAL A N 1
ATOM 987 C CA . VAL A 1 125 ? -29.849 10.816 36.048 1.00 75.38 125 VAL A CA 1
ATOM 988 C C . VAL A 1 125 ? -30.613 11.398 34.860 1.00 75.38 125 VAL A C 1
ATOM 990 O O . VAL A 1 125 ? -30.883 12.598 34.859 1.00 75.38 125 VAL A O 1
ATOM 993 N N . ASP A 1 126 ? -31.045 10.563 33.914 1.00 71.44 126 ASP A N 1
ATOM 994 C CA . ASP A 1 126 ? -31.832 11.002 32.752 1.00 71.44 126 ASP A CA 1
ATOM 995 C C . ASP A 1 126 ? -33.193 11.590 33.175 1.00 71.44 126 ASP A C 1
ATOM 997 O O . ASP A 1 126 ? -33.617 12.645 32.690 1.00 71.44 126 ASP A O 1
ATOM 1001 N N . ASN A 1 127 ? -33.853 10.973 34.162 1.00 71.75 127 ASN A N 1
ATOM 1002 C CA . ASN A 1 127 ? -35.097 11.492 34.740 1.00 71.75 127 ASN A CA 1
ATOM 1003 C C . ASN A 1 127 ? -34.893 12.811 35.500 1.00 71.75 127 ASN A C 1
ATOM 1005 O O . ASN A 1 127 ? -35.760 13.684 35.474 1.00 71.75 127 ASN A O 1
ATOM 1009 N N . ARG A 1 128 ? -33.749 13.005 36.165 1.00 72.75 128 ARG A N 1
ATOM 1010 C CA . ARG A 1 128 ? -33.423 14.299 36.786 1.00 72.75 128 ARG A CA 1
ATOM 1011 C C . ARG A 1 128 ? -33.121 15.365 35.739 1.00 72.75 128 ARG A C 1
ATOM 1013 O O . ARG A 1 128 ? -33.508 16.510 35.928 1.00 72.75 128 ARG A O 1
ATOM 1020 N N . MET A 1 129 ? -32.477 15.002 34.635 1.00 68.50 129 MET A N 1
ATOM 1021 C CA . MET A 1 129 ? -32.097 15.939 33.575 1.00 68.50 129 MET A CA 1
ATOM 1022 C C . MET A 1 129 ? -33.312 16.446 32.785 1.00 68.50 129 MET A C 1
ATOM 1024 O O . MET A 1 129 ? -33.394 17.632 32.472 1.00 68.50 129 MET A O 1
ATOM 1028 N N . THR A 1 130 ? -34.296 15.572 32.563 1.00 70.19 130 THR A N 1
ATOM 1029 C CA . THR A 1 130 ? -35.621 15.934 32.027 1.00 70.19 130 THR A CA 1
ATOM 1030 C C . THR A 1 130 ? -36.436 16.757 33.030 1.00 70.19 130 THR A C 1
ATOM 1032 O O . THR A 1 130 ? -37.043 17.751 32.646 1.00 70.19 130 THR A O 1
ATOM 1035 N N . SER A 1 131 ? -36.376 16.432 34.329 1.00 65.88 131 SER A N 1
ATOM 1036 C CA . SER A 1 131 ? -37.050 17.207 35.390 1.00 65.88 131 SER A CA 1
ATOM 1037 C C . SER A 1 131 ? -36.484 18.622 35.590 1.00 65.88 131 SER A C 1
ATOM 1039 O O . SER A 1 131 ? -37.188 19.489 36.096 1.00 65.88 131 SER A O 1
ATOM 1041 N N . ILE A 1 132 ? -35.226 18.872 35.205 1.00 71.38 132 ILE A N 1
ATOM 1042 C CA . ILE A 1 132 ? -34.583 20.201 35.264 1.00 71.38 132 ILE A CA 1
ATOM 1043 C C . ILE A 1 132 ? -34.904 21.038 34.003 1.00 71.38 132 ILE A C 1
ATOM 1045 O O . ILE A 1 132 ? -34.467 22.179 33.894 1.00 71.38 132 ILE A O 1
ATOM 1049 N N . GLY A 1 133 ? -35.701 20.515 33.061 1.00 56.75 133 GLY A N 1
ATOM 1050 C CA . GLY A 1 133 ? -36.166 21.275 31.895 1.00 56.75 133 GLY A CA 1
ATOM 1051 C C . GLY A 1 133 ? -35.074 21.577 30.864 1.00 56.75 133 GLY A C 1
ATOM 1052 O O . GLY A 1 133 ? -35.197 22.521 30.099 1.00 56.75 133 GLY A O 1
ATOM 1053 N N . LEU A 1 134 ? -33.992 20.790 30.816 1.00 56.28 134 LEU A N 1
ATOM 1054 C CA . LEU A 1 134 ? -32.894 20.978 29.849 1.00 56.28 134 LEU A CA 1
ATOM 1055 C C . LEU A 1 134 ? -33.177 20.386 28.454 1.00 56.28 134 LEU A C 1
ATOM 1057 O O . LEU A 1 134 ? -32.268 20.257 27.636 1.00 56.28 134 LEU A O 1
ATOM 1061 N N . VAL A 1 135 ? -34.426 20.020 28.179 1.00 60.75 135 VAL A N 1
ATOM 1062 C CA . VAL A 1 135 ? -34.894 19.534 26.876 1.00 60.75 135 VAL A CA 1
ATOM 1063 C C . VAL A 1 135 ? -36.085 20.392 26.468 1.00 60.75 135 VAL A C 1
ATOM 1065 O O . VAL A 1 135 ? -37.233 19.989 26.621 1.00 60.75 135 VAL A O 1
ATOM 1068 N N . ASP A 1 136 ? -35.789 21.607 26.007 1.00 44.28 136 ASP A N 1
ATOM 1069 C CA . ASP A 1 136 ? -36.788 22.535 25.481 1.00 44.28 136 ASP A CA 1
ATOM 1070 C C . ASP A 1 136 ? -36.881 22.461 23.948 1.00 44.28 136 ASP A C 1
ATOM 1072 O O . ASP A 1 136 ? -35.917 22.728 23.232 1.00 44.28 136 ASP A O 1
ATOM 1076 N N . SER A 1 137 ? -38.110 22.152 23.523 1.00 44.69 137 SER A N 1
ATOM 1077 C CA . SER A 1 137 ? -38.865 22.632 22.354 1.00 44.69 137 SER A CA 1
ATOM 1078 C C . SER A 1 137 ? -38.447 22.268 20.923 1.00 44.69 137 SER A C 1
ATOM 1080 O O . SER A 1 137 ? -37.539 22.842 20.327 1.00 44.69 137 SER A O 1
ATOM 1082 N N . ASP A 1 138 ? -39.254 21.365 20.354 1.00 54.88 138 ASP A N 1
ATOM 1083 C CA . ASP A 1 138 ? -40.058 21.528 19.131 1.00 54.88 138 ASP A CA 1
ATOM 1084 C C . ASP A 1 138 ? -39.703 22.688 18.185 1.00 54.88 138 ASP A C 1
ATOM 1086 O O . ASP A 1 138 ? -39.924 23.864 18.481 1.00 54.88 138 ASP A O 1
ATOM 1090 N N . SER A 1 139 ? -39.300 22.338 16.961 1.00 37.72 139 SER A N 1
ATOM 1091 C CA . SER A 1 139 ? -39.542 23.180 15.791 1.00 37.72 139 SER A CA 1
ATOM 1092 C C . SER A 1 139 ? -39.608 22.325 14.526 1.00 37.72 139 SER A C 1
ATOM 1094 O O . SER A 1 139 ? -38.598 21.824 14.031 1.00 37.72 139 SER A O 1
ATOM 1096 N N . ASP A 1 140 ? -40.833 22.162 14.027 1.00 45.66 140 ASP A N 1
ATOM 1097 C CA . ASP A 1 140 ? -41.138 21.754 12.662 1.00 45.66 140 ASP A CA 1
ATOM 1098 C C . ASP A 1 140 ? -40.474 22.725 11.677 1.00 45.66 140 ASP A C 1
ATOM 1100 O O . ASP A 1 140 ? -40.875 23.882 11.562 1.00 45.66 140 ASP A O 1
ATOM 1104 N N . SER A 1 141 ? -39.486 22.266 10.918 1.00 35.16 141 SER A N 1
ATOM 1105 C CA . SER A 1 141 ? -39.392 22.633 9.506 1.00 35.16 141 SER A CA 1
ATOM 1106 C C . SER A 1 141 ? -38.431 21.709 8.777 1.00 35.16 141 SER A C 1
ATOM 1108 O O . SER A 1 141 ? -37.323 21.407 9.219 1.00 35.16 141 SER A O 1
ATOM 1110 N N . ASP A 1 142 ? -38.944 21.244 7.649 1.00 46.72 142 ASP A N 1
ATOM 1111 C CA . ASP A 1 142 ? -38.251 20.546 6.591 1.00 46.72 142 ASP A CA 1
ATOM 1112 C C . ASP A 1 142 ? -36.957 21.252 6.157 1.00 46.72 142 ASP A C 1
ATOM 1114 O O . ASP A 1 142 ? -36.759 22.452 6.337 1.00 46.72 142 ASP A O 1
ATOM 1118 N N . VAL A 1 143 ? -36.150 20.474 5.437 1.00 42.31 143 VAL A N 1
ATOM 1119 C CA . VAL A 1 143 ? -34.954 20.855 4.676 1.00 42.31 143 VAL A CA 1
ATOM 1120 C C . VAL A 1 143 ? -33.668 21.039 5.500 1.00 42.31 143 VAL A C 1
ATOM 1122 O O . VAL A 1 143 ? -33.365 22.100 6.033 1.00 42.31 143 VAL A O 1
ATOM 1125 N N . SER A 1 144 ? -32.807 20.013 5.492 1.00 31.62 144 SER A N 1
ATOM 1126 C CA . SER A 1 144 ? -31.396 20.172 5.864 1.00 31.62 144 SER A CA 1
ATOM 1127 C C . SER A 1 144 ? -30.479 19.493 4.848 1.00 31.62 144 SER A C 1
ATOM 1129 O O . SER A 1 144 ? -30.374 18.268 4.776 1.00 31.62 144 SER A O 1
ATOM 1131 N N . MET A 1 145 ? -29.795 20.327 4.065 1.00 39.28 145 MET A N 1
ATOM 1132 C CA . MET A 1 145 ? -28.492 20.013 3.494 1.00 39.28 145 MET A CA 1
ATOM 1133 C C . MET A 1 145 ? -27.437 20.896 4.170 1.00 39.28 145 MET A C 1
ATOM 1135 O O . MET A 1 145 ? -27.661 22.084 4.385 1.00 39.28 145 MET A O 1
ATOM 1139 N N . SER A 1 146 ? -26.258 20.299 4.360 1.00 34.75 146 SER A N 1
ATOM 1140 C CA . SER A 1 146 ? -24.932 20.886 4.621 1.00 34.75 146 SER A CA 1
ATOM 1141 C C . SER A 1 146 ? -24.444 21.079 6.076 1.00 34.75 146 SER A C 1
ATOM 1143 O O . SER A 1 146 ? -24.892 21.928 6.830 1.00 34.75 146 SER A O 1
ATOM 1145 N N . PHE A 1 147 ? -23.480 20.203 6.395 1.00 46.22 147 PHE A N 1
ATOM 1146 C CA . PHE A 1 147 ? -22.184 20.334 7.084 1.00 46.22 147 PHE A CA 1
ATOM 1147 C C . PHE A 1 147 ? -21.955 21.228 8.329 1.00 46.22 147 PHE A C 1
ATOM 1149 O O . PHE A 1 147 ? -22.085 22.442 8.306 1.00 46.22 147 PHE A O 1
ATOM 1156 N N . GLU A 1 148 ? -21.375 20.534 9.326 1.00 39.34 148 GLU A N 1
ATOM 1157 C CA . GLU A 1 148 ? -20.579 20.946 10.501 1.00 39.34 148 GLU A CA 1
ATOM 1158 C C . GLU A 1 148 ? -21.289 21.590 11.708 1.00 39.34 148 GLU A C 1
ATOM 1160 O O . GLU A 1 148 ? -21.649 22.758 11.696 1.00 39.34 148 GLU A O 1
ATOM 1165 N N . LYS A 1 149 ? -21.322 20.890 12.858 1.00 39.16 149 LYS A N 1
ATOM 1166 C CA . LYS A 1 149 ? -20.245 20.908 13.876 1.00 39.16 149 LYS A CA 1
ATOM 1167 C C . LYS A 1 149 ? -20.558 19.960 15.050 1.00 39.16 149 LYS A C 1
ATOM 1169 O O . LYS A 1 149 ? -21.690 19.845 15.503 1.00 39.16 149 LYS A O 1
ATOM 1174 N N . ASP A 1 150 ? -19.518 19.273 15.511 1.00 48.53 150 ASP A N 1
ATOM 1175 C CA . ASP A 1 150 ? -19.467 18.267 16.581 1.00 48.53 150 ASP A CA 1
ATOM 1176 C C . ASP A 1 150 ? -20.195 18.607 17.896 1.00 48.53 150 ASP A C 1
ATOM 1178 O O . ASP A 1 150 ? -19.977 19.679 18.465 1.00 48.53 150 ASP A O 1
ATOM 1182 N N . ARG A 1 151 ? -20.868 17.589 18.469 1.00 42.19 151 ARG A N 1
ATOM 1183 C CA . ARG A 1 151 ? -20.737 17.178 19.886 1.00 42.19 151 ARG A CA 1
ATOM 1184 C C . ARG A 1 151 ? -21.269 15.748 20.132 1.00 42.19 151 ARG A C 1
ATOM 1186 O O . ARG A 1 151 ? -22.448 15.460 19.989 1.00 42.19 151 ARG A O 1
ATOM 1193 N N . SER A 1 152 ? -20.327 14.868 20.493 1.00 41.03 152 SER A N 1
ATOM 1194 C CA . SER A 1 152 ? -20.442 13.489 21.017 1.00 41.03 152 SER A CA 1
ATOM 1195 C C . SER A 1 152 ? -21.279 12.470 20.227 1.00 41.03 152 SER A C 1
ATOM 1197 O O . SER A 1 152 ? -22.462 12.253 20.469 1.00 41.03 152 SER A O 1
ATOM 1199 N N . LYS A 1 153 ? -20.587 11.738 19.346 1.00 45.22 153 LYS A N 1
ATOM 1200 C CA . LYS A 1 153 ? -21.068 10.550 18.624 1.00 45.22 153 LYS A CA 1
ATOM 1201 C C . LYS A 1 153 ? -21.399 9.388 19.577 1.00 45.22 153 LYS A C 1
ATOM 1203 O O . LYS A 1 153 ? -20.581 8.484 19.750 1.00 45.22 153 LYS A O 1
ATOM 1208 N N . THR A 1 154 ? -22.625 9.321 20.089 1.00 48.78 154 THR A N 1
ATOM 1209 C CA . THR A 1 154 ? -23.246 8.014 20.357 1.00 48.78 154 THR A CA 1
ATOM 1210 C C . THR A 1 154 ? -23.664 7.473 18.991 1.00 48.78 154 THR A C 1
ATOM 1212 O O . THR A 1 154 ? -24.616 7.965 18.392 1.00 48.78 154 THR A O 1
ATOM 1215 N N . ARG A 1 155 ? -22.869 6.550 18.424 1.00 54.06 155 ARG A N 1
ATOM 1216 C CA . ARG A 1 155 ? -23.106 6.002 17.074 1.00 54.06 155 ARG A CA 1
ATOM 1217 C C . ARG A 1 155 ? -24.565 5.529 16.948 1.00 54.06 155 ARG A C 1
ATOM 1219 O O . ARG A 1 155 ? -25.022 4.821 17.849 1.00 54.06 155 ARG A O 1
ATOM 1226 N N . PRO A 1 156 ? -25.278 5.866 15.857 1.00 51.62 156 PRO A N 1
ATOM 1227 C CA . PRO A 1 156 ? -26.642 5.395 15.661 1.00 51.62 156 PRO A CA 1
ATOM 1228 C C . PRO A 1 156 ? -26.643 3.865 15.681 1.00 51.62 156 PRO A C 1
ATOM 1230 O O . PRO A 1 156 ? -25.857 3.224 14.978 1.00 51.62 156 PRO A O 1
ATOM 1233 N N . ARG A 1 157 ? -27.500 3.271 16.523 1.00 54.81 157 ARG A N 1
ATOM 1234 C CA . ARG A 1 157 ? -27.764 1.830 16.481 1.00 54.81 157 ARG A CA 1
ATOM 1235 C C . ARG A 1 157 ? -28.290 1.520 15.087 1.00 54.81 157 ARG A C 1
ATOM 1237 O O . ARG A 1 157 ? -29.369 1.972 14.718 1.00 54.81 157 ARG A O 1
ATOM 1244 N N . ILE A 1 158 ? -27.503 0.782 14.311 1.00 58.41 158 ILE A N 1
ATOM 1245 C CA . ILE A 1 158 ? -27.897 0.338 12.979 1.00 58.41 158 ILE A CA 1
ATOM 1246 C C . ILE A 1 158 ? -29.039 -0.659 13.183 1.00 58.41 158 ILE A C 1
ATOM 1248 O O . ILE A 1 158 ? -28.818 -1.803 13.583 1.00 58.41 158 ILE A O 1
ATOM 1252 N N . SER A 1 159 ? -30.268 -0.189 12.974 1.00 51.66 159 SER A N 1
ATOM 1253 C CA . SER A 1 159 ? -31.456 -1.034 12.966 1.00 51.66 159 SER A CA 1
ATOM 1254 C C . SER A 1 159 ? -31.360 -1.952 11.753 1.00 51.66 159 SER A C 1
ATOM 1256 O O . SER A 1 159 ? -31.389 -1.499 10.607 1.00 51.66 159 SER A O 1
ATOM 1258 N N . THR A 1 160 ? -31.155 -3.246 11.992 1.00 60.62 160 THR A N 1
ATOM 1259 C CA . THR A 1 160 ? -31.157 -4.225 10.906 1.00 60.62 160 THR A CA 1
ATOM 1260 C C . THR A 1 160 ? -32.604 -4.548 10.543 1.00 60.62 160 THR A C 1
ATOM 1262 O O . THR A 1 160 ? -33.465 -4.644 11.417 1.00 60.62 160 THR A O 1
ATOM 1265 N N . LYS A 1 161 ? -32.885 -4.778 9.254 1.00 65.38 161 LYS A N 1
ATOM 1266 C CA . LYS A 1 161 ? -34.231 -5.139 8.756 1.00 65.38 161 LYS A CA 1
ATOM 1267 C C . LYS A 1 161 ? -34.832 -6.391 9.423 1.00 65.38 161 LYS A C 1
ATOM 1269 O O . LYS A 1 161 ? -36.016 -6.649 9.263 1.00 65.38 161 LYS A O 1
ATOM 1274 N N . SER A 1 162 ? -34.027 -7.157 10.162 1.00 72.75 162 SER A N 1
ATOM 1275 C CA . SER A 1 162 ? -34.445 -8.356 10.893 1.00 72.75 162 SER A CA 1
ATOM 1276 C C . SER A 1 162 ? -35.110 -8.079 12.252 1.00 72.75 162 SER A C 1
ATOM 1278 O O . SER A 1 162 ? -35.562 -9.017 12.898 1.00 72.75 162 SER A O 1
ATOM 1280 N N . GLY A 1 163 ? -35.144 -6.824 12.725 1.00 65.44 163 GLY A N 1
ATOM 1281 C CA . GLY A 1 163 ? -35.646 -6.479 14.065 1.00 65.44 163 GLY A CA 1
ATOM 1282 C C . GLY A 1 163 ? -34.683 -6.839 15.206 1.00 65.44 163 GLY A C 1
ATOM 1283 O O . GLY A 1 163 ? -34.949 -6.532 16.367 1.00 65.44 163 GLY A O 1
ATOM 1284 N N . ILE A 1 164 ? -33.536 -7.446 14.890 1.00 71.75 164 ILE A N 1
ATOM 1285 C CA . ILE A 1 164 ? -32.456 -7.703 15.840 1.00 71.75 164 ILE A CA 1
ATOM 1286 C C . ILE A 1 164 ? -31.601 -6.438 15.948 1.00 71.75 164 ILE A C 1
ATOM 1288 O O . ILE A 1 164 ? -31.018 -5.960 14.967 1.00 71.75 164 ILE A O 1
ATOM 1292 N N . ASN A 1 165 ? -31.519 -5.897 17.163 1.00 66.88 165 ASN A N 1
ATOM 1293 C CA . ASN A 1 165 ? -30.612 -4.804 17.486 1.00 66.88 165 ASN A CA 1
ATOM 1294 C C . ASN A 1 165 ? -29.172 -5.317 17.408 1.00 66.88 165 ASN A C 1
ATOM 1296 O O . ASN A 1 165 ? -28.772 -6.140 18.234 1.00 66.88 165 ASN A O 1
ATOM 1300 N N . ALA A 1 166 ? -28.398 -4.821 16.439 1.00 66.06 166 ALA A N 1
ATOM 1301 C CA . ALA A 1 166 ? -26.978 -5.133 16.335 1.00 66.06 166 ALA A CA 1
ATOM 1302 C C . ALA A 1 166 ? -26.276 -4.733 17.640 1.00 66.06 166 ALA A C 1
ATOM 1304 O O . ALA A 1 166 ? -26.357 -3.579 18.084 1.00 66.06 166 ALA A O 1
ATOM 1305 N N . ARG A 1 167 ? -25.614 -5.693 18.289 1.00 75.25 167 ARG A N 1
ATOM 1306 C CA . ARG A 1 167 ? -24.830 -5.414 19.494 1.00 75.25 167 ARG A CA 1
ATOM 1307 C C . ARG A 1 167 ? -23.597 -4.615 19.081 1.00 75.25 167 ARG A C 1
ATOM 1309 O O . ARG A 1 167 ? -23.111 -4.731 17.960 1.00 75.25 167 ARG A O 1
ATOM 1316 N N . SER A 1 168 ? -23.033 -3.823 19.991 1.00 64.94 168 SER A N 1
ATOM 1317 C CA . SER A 1 168 ? -21.768 -3.119 19.723 1.00 64.94 168 SER A CA 1
ATOM 1318 C C . SER A 1 168 ? -20.615 -4.077 19.386 1.00 64.94 168 SER A C 1
ATOM 1320 O O . SER A 1 168 ? -19.685 -3.679 18.690 1.00 64.94 168 SER A O 1
ATOM 1322 N N . SER A 1 169 ? -20.703 -5.336 19.831 1.00 70.12 169 SER A N 1
ATOM 1323 C CA . SER A 1 169 ? -19.803 -6.436 19.469 1.00 70.12 169 SER A CA 1
ATOM 1324 C C . SER A 1 169 ? -19.982 -6.959 18.043 1.00 70.12 169 SER A C 1
ATOM 1326 O O . SER A 1 169 ? -19.071 -7.595 17.530 1.00 70.12 169 SER A O 1
ATOM 1328 N N . ASP A 1 170 ? -21.130 -6.707 17.409 1.00 66.75 170 ASP A N 1
ATOM 1329 C CA . ASP A 1 170 ? -21.450 -7.220 16.069 1.00 66.75 170 ASP A CA 1
ATOM 1330 C C . ASP A 1 170 ? -20.903 -6.304 14.965 1.00 66.75 170 ASP A C 1
ATOM 1332 O O . ASP A 1 170 ? -21.007 -6.607 13.776 1.00 66.75 170 ASP A O 1
ATOM 1336 N N . MET A 1 171 ? -20.305 -5.166 15.338 1.00 65.88 171 MET A N 1
ATOM 1337 C CA . MET A 1 171 ? -19.622 -4.303 14.385 1.00 65.88 171 MET A CA 1
ATOM 1338 C C . MET A 1 171 ? -18.367 -5.006 13.865 1.00 65.88 171 MET A C 1
ATOM 1340 O O . MET A 1 171 ? -17.416 -5.252 14.607 1.00 65.88 171 MET A O 1
ATOM 1344 N N . VAL A 1 172 ? -18.345 -5.280 12.562 1.00 66.75 172 VAL A N 1
ATOM 1345 C CA . VAL A 1 172 ? -17.161 -5.786 11.866 1.00 66.75 172 VAL A CA 1
ATOM 1346 C C . VAL A 1 172 ? -16.038 -4.753 12.003 1.00 66.75 172 VAL A C 1
ATOM 1348 O O . VAL A 1 172 ? -16.099 -3.673 11.420 1.00 66.75 172 VAL A O 1
ATOM 1351 N N . VAL A 1 173 ? -15.015 -5.092 12.795 1.00 64.44 173 VAL A N 1
ATOM 1352 C CA . VAL A 1 173 ? -13.895 -4.200 13.153 1.00 64.44 173 VAL A CA 1
ATOM 1353 C C . VAL A 1 173 ? -13.118 -3.732 11.919 1.00 64.44 173 VAL A C 1
ATOM 1355 O O . VAL A 1 173 ? -12.667 -2.591 11.868 1.00 64.44 173 VAL A O 1
ATOM 1358 N N . CYS A 1 174 ? -12.992 -4.590 10.903 1.00 63.09 174 CYS A N 1
ATOM 1359 C CA . CYS A 1 174 ? -12.376 -4.257 9.620 1.00 63.09 174 CYS A CA 1
ATOM 1360 C C . CYS A 1 174 ? -13.151 -4.944 8.487 1.00 63.09 174 CYS A C 1
ATOM 1362 O O . CYS A 1 174 ? -12.956 -6.145 8.273 1.00 63.09 174 CYS A O 1
ATOM 1364 N N . PRO A 1 175 ? -14.040 -4.236 7.768 1.00 71.69 175 PRO A N 1
ATOM 1365 C CA . PRO A 1 175 ? -14.687 -4.800 6.592 1.00 71.69 175 PRO A CA 1
ATOM 1366 C C . PRO A 1 175 ? -13.625 -5.053 5.516 1.00 71.69 175 PRO A C 1
ATOM 1368 O O . PRO A 1 175 ? -13.124 -4.124 4.888 1.00 71.69 175 PRO A O 1
ATOM 1371 N N . ARG A 1 176 ? -13.250 -6.320 5.316 1.00 80.31 176 ARG A N 1
ATOM 1372 C CA . ARG A 1 176 ? -12.317 -6.705 4.253 1.00 80.31 176 ARG A CA 1
ATOM 1373 C C . ARG A 1 176 ? -13.052 -6.794 2.927 1.00 80.31 176 ARG A C 1
ATOM 1375 O O . ARG A 1 176 ? -14.091 -7.446 2.823 1.00 80.31 176 ARG A O 1
ATOM 1382 N N . ARG A 1 177 ? -12.487 -6.165 1.899 1.00 84.12 177 ARG A N 1
ATOM 1383 C CA . ARG A 1 177 ? -13.023 -6.235 0.539 1.00 84.12 177 ARG A CA 1
ATOM 1384 C C . ARG A 1 177 ? -12.557 -7.521 -0.135 1.00 84.12 177 ARG A C 1
ATOM 1386 O O . ARG A 1 177 ? -11.367 -7.827 -0.132 1.00 84.12 177 ARG A O 1
ATOM 1393 N N . TRP A 1 178 ? -13.481 -8.270 -0.721 1.00 88.81 178 TRP A N 1
ATOM 1394 C CA . TRP A 1 178 ? -13.144 -9.487 -1.456 1.00 88.81 178 TRP A CA 1
ATOM 1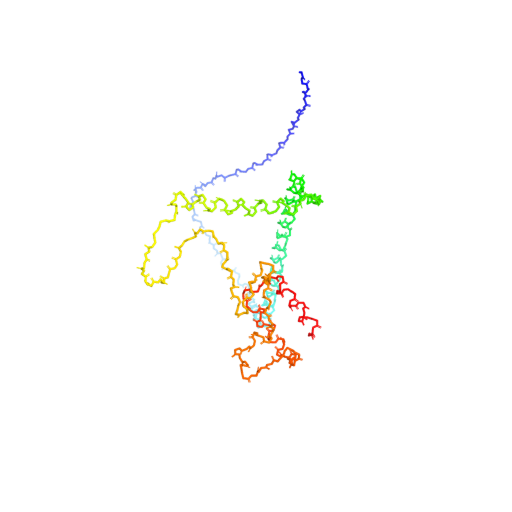395 C C . TRP A 1 178 ? -12.715 -9.176 -2.900 1.00 88.81 178 TRP A C 1
ATOM 1397 O O . TRP A 1 178 ? -13.260 -8.238 -3.489 1.00 88.81 178 TRP A O 1
ATOM 1407 N N . PRO A 1 179 ? -11.801 -9.962 -3.506 1.00 86.81 179 PRO A N 1
ATOM 1408 C CA . PRO A 1 179 ? -11.343 -9.748 -4.885 1.00 86.81 179 PRO A CA 1
ATOM 1409 C C . PRO A 1 179 ? -12.465 -9.769 -5.918 1.00 86.81 179 PRO A C 1
ATOM 1411 O O . PRO A 1 179 ? -12.531 -8.893 -6.768 1.00 86.81 179 PRO A O 1
ATOM 1414 N N . HIS A 1 180 ? -13.413 -10.706 -5.819 1.00 85.12 180 HIS A N 1
ATOM 1415 C CA . HIS A 1 180 ? -14.560 -10.726 -6.732 1.00 85.12 180 HIS A CA 1
ATOM 1416 C C . HIS A 1 180 ? -15.404 -9.448 -6.597 1.00 85.12 180 HIS A C 1
ATOM 1418 O O . HIS A 1 180 ? -15.791 -8.857 -7.599 1.00 85.12 180 HIS A O 1
ATOM 1424 N N . ALA A 1 181 ? -15.602 -8.940 -5.375 1.00 84.00 181 ALA A N 1
ATOM 1425 C CA . ALA A 1 181 ? -16.370 -7.722 -5.126 1.00 84.00 181 ALA A CA 1
ATOM 1426 C C . ALA A 1 181 ? -15.702 -6.449 -5.688 1.00 84.00 181 ALA A C 1
ATOM 1428 O O . ALA A 1 181 ? -16.392 -5.469 -5.972 1.00 84.00 181 ALA A O 1
ATOM 1429 N N . SER A 1 182 ? -14.374 -6.424 -5.874 1.00 83.44 182 SER A N 1
ATOM 1430 C CA . SER A 1 182 ? -13.690 -5.291 -6.524 1.00 83.44 182 SER A CA 1
ATOM 1431 C C . SER A 1 182 ? -13.897 -5.277 -8.049 1.00 83.44 182 SER A C 1
ATOM 1433 O O . SER A 1 182 ? -13.817 -4.222 -8.688 1.00 83.44 182 SER A O 1
ATOM 1435 N N . LEU A 1 183 ? -14.247 -6.422 -8.637 1.00 79.56 183 LEU A N 1
ATOM 1436 C CA . LEU A 1 183 ? -14.463 -6.607 -10.074 1.00 79.56 183 LEU A CA 1
ATOM 1437 C C . LEU A 1 183 ? -15.898 -6.310 -10.535 1.00 79.56 183 LEU A C 1
ATOM 1439 O O . LEU A 1 183 ? -16.127 -6.176 -11.738 1.00 79.56 183 LEU A O 1
ATOM 1443 N N . HIS A 1 184 ? -16.845 -6.150 -9.602 1.00 71.06 184 HIS A N 1
ATOM 1444 C CA . HIS A 1 184 ? -18.283 -6.033 -9.887 1.00 71.06 184 HIS A CA 1
ATOM 1445 C C . HIS A 1 184 ? -18.647 -4.964 -10.931 1.00 71.06 184 HIS A C 1
ATOM 1447 O O . HIS A 1 184 ? -19.569 -5.185 -11.701 1.00 71.06 184 HIS A O 1
ATOM 1453 N N . PHE A 1 185 ? -17.929 -3.840 -11.024 1.00 64.88 185 PHE A N 1
ATOM 1454 C CA . PHE A 1 185 ? -18.246 -2.800 -12.020 1.00 64.88 185 PHE A CA 1
ATOM 1455 C C . PHE A 1 185 ? -17.847 -3.161 -13.457 1.00 64.88 185 PHE A C 1
ATOM 1457 O O . PHE A 1 185 ? -18.484 -2.705 -14.397 1.00 64.88 185 PHE A O 1
ATOM 1464 N N . GLN A 1 186 ? -16.800 -3.967 -13.640 1.00 65.62 186 GLN A N 1
ATOM 1465 C CA . GLN A 1 186 ? -16.286 -4.334 -14.969 1.00 65.62 186 GLN A CA 1
ATOM 1466 C C . GLN A 1 186 ? -16.856 -5.670 -15.460 1.00 65.62 186 GLN A C 1
ATOM 1468 O O . GLN A 1 186 ? -16.885 -5.930 -16.659 1.00 65.62 186 GLN A O 1
ATOM 1473 N N . HIS A 1 187 ? -17.345 -6.503 -14.539 1.00 64.38 187 HIS A N 1
ATOM 1474 C CA . HIS A 1 187 ? -17.900 -7.823 -14.830 1.00 64.38 187 HIS A CA 1
ATOM 1475 C C . HIS A 1 187 ? -19.334 -7.994 -14.313 1.00 64.38 187 HIS A C 1
ATOM 1477 O O . HIS A 1 187 ? -19.751 -9.117 -14.057 1.00 64.38 187 HIS A O 1
ATOM 1483 N N . ALA A 1 188 ? -20.099 -6.902 -14.189 1.00 56.81 188 ALA A N 1
ATOM 1484 C CA . ALA A 1 188 ? -21.452 -6.876 -13.615 1.00 56.81 188 ALA A CA 1
ATOM 1485 C C . ALA A 1 188 ? -22.432 -7.897 -14.226 1.00 56.81 188 ALA A C 1
ATOM 1487 O O . ALA A 1 188 ? -23.393 -8.293 -13.576 1.00 56.81 188 ALA A O 1
ATOM 1488 N N . SER A 1 189 ? -22.191 -8.342 -15.465 1.00 60.44 189 SER A N 1
ATOM 1489 C CA . SER A 1 189 ? -23.001 -9.363 -16.139 1.00 60.44 189 SER A CA 1
ATOM 1490 C C . SER A 1 189 ? -22.755 -10.791 -15.639 1.00 60.44 189 SER A C 1
ATOM 1492 O O . SER A 1 189 ? -23.546 -11.682 -15.938 1.00 60.44 189 SER A O 1
ATOM 1494 N N . LYS A 1 190 ? -21.677 -11.033 -14.885 1.00 66.12 190 LYS A N 1
ATOM 1495 C CA . LYS A 1 190 ? -21.290 -12.349 -14.376 1.00 66.12 190 LYS A CA 1
ATOM 1496 C C . LYS A 1 190 ? -21.230 -12.309 -12.851 1.00 66.12 190 LYS A C 1
ATOM 1498 O O . LYS A 1 190 ? -20.309 -11.749 -12.263 1.00 66.12 190 LYS A O 1
ATOM 1503 N N . ASN A 1 191 ? -22.214 -12.941 -12.216 1.00 66.12 191 ASN A N 1
ATOM 1504 C CA . ASN A 1 191 ? -22.232 -13.178 -10.773 1.00 66.12 191 ASN A CA 1
ATOM 1505 C C . ASN A 1 191 ? -21.199 -14.258 -10.425 1.00 66.12 191 ASN A C 1
ATOM 1507 O O . ASN A 1 191 ? -21.544 -15.422 -10.239 1.00 66.12 191 ASN A O 1
ATOM 1511 N N . TYR A 1 192 ? -19.919 -13.892 -10.404 1.00 68.19 192 TYR A N 1
ATOM 1512 C CA . TYR A 1 192 ? -18.867 -14.815 -10.001 1.00 68.19 192 TYR A CA 1
ATOM 1513 C C . TYR A 1 192 ? -18.956 -15.077 -8.501 1.00 68.19 192 TYR A C 1
ATOM 1515 O O . TYR A 1 192 ? -18.837 -14.158 -7.688 1.00 68.19 192 TYR A O 1
ATOM 1523 N N . ASN A 1 193 ? -19.137 -16.343 -8.138 1.00 77.19 193 ASN A N 1
ATOM 1524 C CA . ASN A 1 193 ? -18.950 -16.783 -6.768 1.00 77.19 193 ASN A CA 1
ATOM 1525 C C . ASN A 1 193 ? -17.447 -16.865 -6.459 1.00 77.19 193 ASN A C 1
ATOM 1527 O O . ASN A 1 193 ? -16.635 -17.082 -7.358 1.00 77.19 193 ASN A O 1
ATOM 1531 N N . PHE A 1 194 ? -17.055 -16.708 -5.193 1.00 77.75 194 PHE A N 1
ATOM 1532 C CA . PHE A 1 194 ? -15.638 -16.767 -4.813 1.00 77.75 194 PHE A CA 1
ATOM 1533 C C . PHE A 1 194 ? -15.002 -18.123 -5.149 1.00 77.75 194 PHE A C 1
ATOM 1535 O O . PHE A 1 194 ? -13.865 -18.160 -5.608 1.00 77.75 194 PHE A O 1
ATOM 1542 N N . ALA A 1 195 ? -15.746 -19.215 -4.950 1.00 82.19 195 ALA A N 1
ATOM 1543 C CA . ALA A 1 195 ? -15.275 -20.574 -5.219 1.00 82.19 195 ALA A CA 1
ATOM 1544 C C . ALA A 1 195 ? -14.955 -20.823 -6.703 1.00 82.19 195 ALA A C 1
ATOM 1546 O O . ALA A 1 195 ? -14.076 -21.621 -7.011 1.00 82.19 195 ALA A O 1
ATOM 1547 N N . ASP A 1 196 ? -15.623 -20.097 -7.600 1.00 84.06 196 ASP A N 1
ATOM 1548 C CA . ASP A 1 196 ? -15.540 -20.294 -9.049 1.00 84.06 196 ASP A CA 1
ATOM 1549 C C . ASP A 1 196 ? -14.725 -19.188 -9.736 1.00 84.06 196 ASP A C 1
ATOM 1551 O O . ASP A 1 196 ? -14.768 -19.041 -10.960 1.00 84.06 196 ASP A O 1
ATOM 1555 N N . LEU A 1 197 ? -14.011 -18.357 -8.964 1.00 85.00 197 LEU A N 1
ATOM 1556 C CA . LEU A 1 197 ? -13.244 -17.245 -9.509 1.00 85.00 197 LEU A CA 1
ATOM 1557 C C . LEU A 1 197 ? -11.939 -17.776 -10.129 1.00 85.00 197 LEU A C 1
ATOM 1559 O O . LEU A 1 197 ? -11.065 -18.243 -9.394 1.00 85.00 197 LEU A O 1
ATOM 1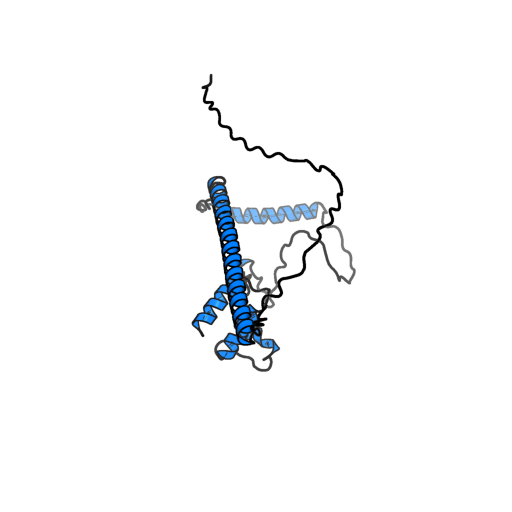563 N N . PRO A 1 198 ? -11.757 -17.693 -11.459 1.00 89.56 198 PRO A N 1
ATOM 1564 C CA . PRO A 1 198 ? -10.531 -18.155 -12.086 1.00 89.56 198 PRO A CA 1
ATOM 1565 C C . PRO A 1 198 ? -9.344 -17.302 -11.627 1.00 89.56 198 PRO A C 1
ATOM 1567 O O . PRO A 1 198 ? -9.484 -16.114 -11.318 1.00 89.56 198 PRO A O 1
ATOM 1570 N N . LEU A 1 199 ? -8.160 -17.917 -11.589 1.00 90.69 199 LEU A N 1
ATOM 1571 C CA . LEU A 1 199 ? -6.967 -17.330 -10.976 1.00 90.69 199 LEU A CA 1
ATOM 1572 C C . LEU A 1 199 ? -6.600 -15.956 -11.561 1.00 90.69 199 LEU A C 1
ATOM 1574 O O . LEU A 1 199 ? -6.227 -15.045 -10.827 1.00 90.69 199 LEU A O 1
ATOM 1578 N N . ASN A 1 200 ? -6.757 -15.774 -12.870 1.00 91.44 200 ASN A N 1
ATOM 1579 C CA . ASN A 1 200 ? -6.521 -14.495 -13.539 1.00 91.44 200 ASN A CA 1
ATOM 1580 C C . ASN A 1 200 ? -7.430 -13.371 -13.008 1.00 91.44 200 ASN A C 1
ATOM 1582 O O . ASN A 1 200 ? -6.955 -12.267 -12.745 1.00 91.44 200 ASN A O 1
ATOM 1586 N N . LEU A 1 201 ? -8.720 -13.653 -12.804 1.00 89.69 201 LEU A N 1
ATOM 1587 C CA . LEU A 1 201 ? -9.661 -12.703 -12.214 1.00 89.69 201 LEU A CA 1
ATOM 1588 C C . LEU A 1 201 ? -9.363 -12.493 -10.731 1.00 89.69 201 LEU A C 1
ATOM 1590 O O . LEU A 1 201 ? -9.415 -11.361 -10.263 1.00 89.69 201 LEU A O 1
ATOM 1594 N N . PHE A 1 202 ? -8.984 -13.541 -10.000 1.00 91.00 202 PHE A N 1
ATOM 1595 C CA . PHE A 1 202 ? -8.546 -13.403 -8.613 1.00 91.00 202 PHE A CA 1
ATOM 1596 C C . PHE A 1 202 ? -7.374 -12.417 -8.483 1.00 91.00 202 PHE A C 1
ATOM 1598 O O . PHE A 1 202 ? -7.469 -11.449 -7.726 1.00 91.00 202 PHE A O 1
ATOM 1605 N N . VAL A 1 203 ? -6.314 -12.602 -9.278 1.00 93.06 203 VAL A N 1
ATOM 1606 C CA . VAL A 1 203 ? -5.141 -11.713 -9.289 1.00 93.06 203 VAL A CA 1
ATOM 1607 C C . VAL A 1 203 ? -5.531 -10.293 -9.707 1.00 93.06 203 VAL A C 1
ATOM 1609 O O . VAL A 1 203 ? -5.138 -9.337 -9.042 1.00 93.06 203 VAL A O 1
ATOM 1612 N N . ALA A 1 204 ? -6.356 -10.129 -10.746 1.00 91.19 204 ALA A N 1
ATOM 1613 C CA . ALA A 1 204 ? -6.839 -8.812 -11.166 1.00 91.19 204 ALA A CA 1
ATOM 1614 C C . ALA A 1 204 ? -7.637 -8.097 -10.058 1.00 91.19 204 ALA A C 1
ATOM 1616 O O . ALA A 1 204 ? -7.468 -6.896 -9.836 1.00 91.19 204 ALA A O 1
ATOM 1617 N N . GLY A 1 205 ? -8.483 -8.834 -9.333 1.00 91.06 205 GLY A N 1
ATOM 1618 C CA . GLY A 1 205 ? -9.270 -8.311 -8.219 1.00 91.06 205 GLY A CA 1
ATOM 1619 C C . GLY A 1 205 ? -8.408 -7.883 -7.031 1.00 91.06 205 GLY A C 1
ATOM 1620 O O . GLY A 1 205 ? -8.665 -6.828 -6.447 1.00 91.06 205 GLY A O 1
ATOM 1621 N N . GLU A 1 206 ? -7.373 -8.660 -6.702 1.00 92.50 206 GLU A N 1
ATOM 1622 C CA . GLU A 1 206 ? -6.376 -8.327 -5.675 1.00 92.50 206 GLU A CA 1
ATOM 1623 C C . GLU A 1 206 ? -5.562 -7.085 -6.054 1.00 92.50 206 GLU A C 1
ATOM 1625 O O . GLU A 1 206 ? -5.466 -6.149 -5.260 1.00 92.50 206 GLU A O 1
ATOM 1630 N N . LEU A 1 207 ? -5.050 -7.014 -7.288 1.00 91.75 207 LEU A N 1
ATOM 1631 C CA . LEU A 1 207 ? -4.321 -5.841 -7.784 1.00 91.75 207 LEU A CA 1
ATOM 1632 C C . LEU A 1 207 ? -5.181 -4.578 -7.724 1.00 91.75 207 LEU A C 1
ATOM 1634 O O . LEU A 1 207 ? -4.722 -3.545 -7.247 1.00 91.75 207 LEU A O 1
ATOM 1638 N N . LYS A 1 208 ? -6.456 -4.669 -8.111 1.00 90.75 208 LYS A N 1
ATOM 1639 C CA . LYS A 1 208 ? -7.393 -3.544 -8.030 1.00 90.75 208 LYS A CA 1
ATOM 1640 C C . LYS A 1 208 ? -7.629 -3.065 -6.598 1.00 90.75 208 LYS A C 1
ATOM 1642 O O . LYS A 1 208 ? -7.805 -1.869 -6.376 1.00 90.75 208 LYS A O 1
ATOM 1647 N N . ILE A 1 209 ? -7.641 -3.978 -5.626 1.00 90.75 209 ILE A N 1
ATOM 1648 C CA . ILE A 1 209 ? -7.723 -3.615 -4.207 1.00 90.75 209 ILE A CA 1
ATOM 1649 C C . ILE A 1 209 ? -6.432 -2.915 -3.772 1.00 90.75 209 ILE A C 1
ATOM 1651 O O . ILE A 1 209 ? -6.506 -1.865 -3.142 1.00 90.75 209 ILE A O 1
ATOM 1655 N N . LEU A 1 210 ? -5.267 -3.444 -4.156 1.00 91.25 210 LEU A N 1
ATOM 1656 C CA . LEU A 1 210 ? -3.959 -2.856 -3.849 1.00 91.25 210 LEU A CA 1
ATOM 1657 C C . LEU A 1 210 ? -3.774 -1.453 -4.446 1.00 91.25 210 LEU A C 1
ATOM 1659 O O . LEU A 1 210 ? -3.127 -0.613 -3.821 1.00 91.25 210 LEU A O 1
ATOM 1663 N N . SER A 1 211 ? -4.363 -1.190 -5.616 1.00 89.69 211 SER A N 1
ATOM 1664 C CA . SER A 1 211 ? -4.374 0.132 -6.252 1.00 89.69 211 SER A CA 1
ATOM 1665 C C . SER A 1 211 ? -5.236 1.165 -5.517 1.00 89.69 211 SER A C 1
ATOM 1667 O O . SER A 1 211 ? -5.082 2.356 -5.772 1.00 89.69 211 SER A O 1
ATOM 1669 N N . ASN A 1 212 ? -6.140 0.753 -4.621 1.00 87.00 212 ASN A N 1
ATOM 1670 C CA . ASN A 1 212 ? -6.948 1.694 -3.846 1.00 87.00 212 ASN A CA 1
ATOM 1671 C C . ASN A 1 212 ? -6.131 2.279 -2.678 1.00 87.00 212 ASN A C 1
ATOM 1673 O O . ASN A 1 212 ? -5.564 1.538 -1.868 1.00 87.00 212 ASN A O 1
ATOM 1677 N N . SER A 1 213 ? -6.117 3.607 -2.551 1.00 80.50 213 SER A N 1
ATOM 1678 C CA . SER A 1 213 ? -5.408 4.343 -1.495 1.00 80.50 213 SER A CA 1
ATOM 1679 C C . SER A 1 213 ? -5.977 4.096 -0.095 1.00 80.50 213 SER A C 1
ATOM 1681 O O . SER A 1 213 ? -5.253 4.221 0.889 1.00 80.50 213 SER A O 1
ATOM 1683 N N . GLU A 1 214 ? -7.239 3.673 0.004 1.00 84.81 214 GLU A N 1
ATOM 1684 C CA . GLU A 1 214 ? -7.924 3.377 1.271 1.00 84.81 214 GLU A CA 1
ATOM 1685 C C . GLU A 1 214 ? -7.453 2.074 1.941 1.00 84.81 214 GLU A C 1
ATOM 1687 O O . GLU A 1 214 ? -7.839 1.775 3.072 1.00 84.81 214 GLU A O 1
ATOM 1692 N N . THR A 1 215 ? -6.628 1.270 1.262 1.00 84.50 215 THR A N 1
ATOM 1693 C CA . THR A 1 215 ? -6.108 0.027 1.841 1.00 84.50 215 THR A CA 1
ATOM 1694 C C . THR A 1 215 ? -5.052 0.301 2.914 1.00 84.50 215 THR A C 1
ATOM 1696 O O . THR A 1 215 ? -4.068 1.016 2.702 1.00 84.50 215 THR A O 1
ATOM 1699 N N . LEU A 1 216 ? -5.243 -0.304 4.090 1.00 86.56 216 LEU A N 1
ATOM 1700 C CA . LEU A 1 216 ? -4.301 -0.235 5.209 1.00 86.56 216 LEU A CA 1
ATOM 1701 C C . LEU A 1 216 ? -2.961 -0.880 4.825 1.00 86.56 216 LEU A C 1
ATOM 1703 O O . LEU A 1 216 ? -2.946 -1.923 4.175 1.00 86.56 216 LEU A O 1
ATOM 1707 N N . SER A 1 217 ? -1.837 -0.318 5.287 1.00 87.38 217 SER A 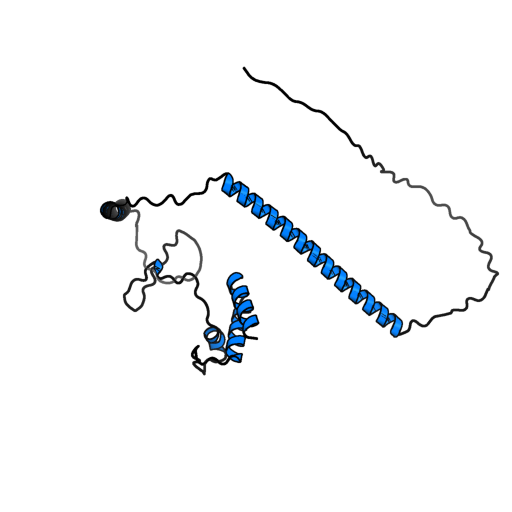N 1
ATOM 1708 C CA . SER A 1 217 ? -0.491 -0.838 4.964 1.00 87.38 217 SER A CA 1
ATOM 1709 C C . SER A 1 217 ? -0.339 -2.323 5.296 1.00 87.38 217 SER A C 1
ATOM 1711 O O . SER A 1 217 ? 0.109 -3.101 4.464 1.00 87.38 217 SER A O 1
ATOM 1713 N N . VAL A 1 218 ? -0.807 -2.735 6.477 1.00 88.75 218 VAL A N 1
ATOM 1714 C CA . VAL A 1 218 ? -0.738 -4.133 6.933 1.00 88.75 218 VAL A CA 1
ATOM 1715 C C . VAL A 1 218 ? -1.545 -5.069 6.025 1.00 88.75 218 VAL A C 1
ATOM 1717 O O . VAL A 1 218 ? -1.136 -6.198 5.762 1.00 88.75 218 VAL A O 1
ATOM 1720 N N . GLU A 1 219 ? -2.694 -4.609 5.524 1.00 89.62 219 GLU A N 1
ATOM 1721 C CA . GLU A 1 219 ? -3.497 -5.377 4.571 1.00 89.62 219 GLU A CA 1
ATOM 1722 C C . GLU A 1 219 ? -2.804 -5.459 3.208 1.00 89.62 219 GLU A C 1
ATOM 1724 O O . GLU A 1 219 ? -2.761 -6.536 2.611 1.00 89.62 219 GLU A O 1
ATOM 1729 N N . ARG A 1 220 ? -2.226 -4.346 2.743 1.00 90.88 220 ARG A N 1
ATOM 1730 C CA . ARG A 1 220 ? -1.479 -4.267 1.485 1.00 90.88 220 ARG A CA 1
ATOM 1731 C C . ARG A 1 220 ? -0.307 -5.249 1.473 1.00 90.88 220 ARG A C 1
ATOM 1733 O O . ARG A 1 220 ? -0.186 -6.035 0.535 1.00 90.88 220 ARG A O 1
ATOM 1740 N N . ASP A 1 221 ? 0.490 -5.269 2.538 1.00 92.50 221 ASP A N 1
ATOM 1741 C CA . ASP A 1 221 ? 1.634 -6.174 2.678 1.00 92.50 221 ASP A CA 1
ATOM 1742 C C . ASP A 1 221 ? 1.194 -7.642 2.712 1.00 92.50 221 ASP A C 1
ATOM 1744 O O . ASP A 1 221 ? 1.780 -8.490 2.036 1.00 92.50 221 ASP A O 1
ATOM 1748 N N . GLY A 1 222 ? 0.118 -7.947 3.447 1.00 92.44 222 GLY A N 1
ATOM 1749 C CA . GLY A 1 222 ? -0.445 -9.296 3.515 1.00 92.44 222 GLY A CA 1
ATOM 1750 C C . GLY A 1 222 ? -0.957 -9.799 2.163 1.00 92.44 222 GLY A C 1
ATOM 1751 O O . GLY A 1 222 ? -0.692 -10.940 1.785 1.00 92.44 222 GLY A O 1
ATOM 1752 N N . ARG A 1 223 ? -1.646 -8.941 1.406 1.00 92.50 223 ARG A N 1
ATOM 1753 C CA . ARG A 1 223 ? -2.126 -9.249 0.050 1.00 92.50 223 ARG A CA 1
ATOM 1754 C C . ARG A 1 223 ? -0.977 -9.415 -0.943 1.00 92.50 223 ARG A C 1
ATOM 1756 O O . ARG A 1 223 ? -0.977 -10.368 -1.716 1.00 92.50 223 ARG A O 1
ATOM 1763 N N . LEU A 1 224 ? 0.047 -8.562 -0.885 1.00 93.75 224 LEU A N 1
ATOM 1764 C CA . LEU A 1 224 ? 1.256 -8.717 -1.703 1.00 93.75 224 LEU A CA 1
ATOM 1765 C C . LEU A 1 224 ? 1.997 -10.023 -1.390 1.00 93.75 224 LEU A C 1
ATOM 1767 O O . LEU A 1 224 ? 2.438 -10.716 -2.305 1.00 93.75 224 LEU A O 1
ATOM 1771 N N . ALA A 1 225 ? 2.115 -10.386 -0.111 1.00 94.56 225 ALA A N 1
ATOM 1772 C CA . ALA A 1 225 ? 2.710 -11.654 0.300 1.00 94.56 225 ALA A CA 1
ATOM 1773 C C . ALA A 1 225 ? 1.898 -12.865 -0.187 1.00 94.56 225 ALA A C 1
ATOM 1775 O O . ALA A 1 225 ? 2.487 -13.887 -0.530 1.00 94.56 225 ALA A O 1
ATOM 1776 N N . LEU A 1 226 ? 0.566 -12.755 -0.234 1.00 92.25 226 LEU A N 1
ATOM 1777 C CA . LEU A 1 226 ? -0.305 -13.777 -0.811 1.00 92.25 226 LEU A CA 1
ATOM 1778 C C . LEU A 1 226 ? -0.064 -13.925 -2.318 1.00 92.25 226 LEU A C 1
ATOM 1780 O O . LEU A 1 226 ? 0.156 -15.038 -2.784 1.00 92.25 226 LEU A O 1
ATOM 1784 N N . LEU A 1 227 ? -0.047 -12.819 -3.068 1.00 93.12 227 LEU A N 1
ATOM 1785 C CA . LEU A 1 227 ? 0.180 -12.845 -4.516 1.00 93.12 227 LEU A CA 1
ATOM 1786 C C . LEU A 1 227 ? 1.532 -13.473 -4.880 1.00 93.12 227 LEU A C 1
ATOM 1788 O O . LEU A 1 227 ? 1.585 -14.302 -5.778 1.00 93.12 227 LEU A O 1
ATOM 1792 N N . LYS A 1 228 ? 2.592 -13.167 -4.123 1.00 93.94 228 LYS A N 1
ATOM 1793 C CA . LYS A 1 228 ? 3.930 -13.767 -4.294 1.00 93.94 228 LYS A CA 1
ATOM 1794 C C . LYS A 1 228 ? 4.000 -15.279 -4.047 1.00 93.94 228 LYS A C 1
ATOM 1796 O O . LYS A 1 228 ? 5.021 -15.879 -4.346 1.00 93.94 228 LYS A O 1
ATOM 1801 N N . LYS A 1 229 ? 2.995 -15.872 -3.396 1.00 93.19 229 LYS A N 1
ATOM 1802 C CA . LYS A 1 229 ? 2.930 -17.324 -3.150 1.00 93.19 229 LYS A CA 1
ATOM 1803 C C . LYS A 1 229 ? 2.127 -18.066 -4.209 1.00 93.19 229 LYS A C 1
ATOM 1805 O O . LYS A 1 229 ? 2.228 -19.284 -4.290 1.00 93.19 229 LYS A O 1
ATOM 1810 N N . ILE A 1 230 ? 1.250 -17.349 -4.904 1.00 87.50 230 ILE A N 1
ATOM 1811 C CA . ILE A 1 230 ? 0.321 -17.914 -5.882 1.00 87.50 230 ILE A CA 1
ATOM 1812 C C . ILE A 1 230 ? 0.904 -17.815 -7.299 1.00 87.50 230 ILE A C 1
ATOM 1814 O O . ILE A 1 230 ? 0.631 -18.689 -8.118 1.00 87.50 230 ILE A O 1
ATOM 1818 N N . VAL A 1 231 ? 1.679 -16.758 -7.568 1.00 72.06 231 VAL A N 1
ATOM 1819 C CA . VAL A 1 231 ? 2.506 -16.581 -8.774 1.00 72.06 231 VAL A CA 1
ATOM 1820 C C . VAL A 1 231 ? 3.869 -17.215 -8.544 1.00 72.06 231 VAL A C 1
ATOM 1822 O O . VAL A 1 231 ? 4.339 -17.912 -9.466 1.00 72.06 231 VAL A O 1
#

Radius of gyration: 39.22 Å; chains: 1; bounding box: 100×70×94 Å

Organism: Lottia gigantea (NCBI:txid225164)